Protein AF-A0AAD5SRY0-F1 (afdb_monomer_lite)

Secondary structure (DSSP, 8-state):
-----------------------TT--TT-----SPPSSHHHHHHHHHHHHHHHHHHHHHHHHHHHHHHHHHHHHHHHHHHHHHHHHHHHHHHHHHHHHHHHHHHHHHHTS-----PPPHHHHH-S---HHHHHHHHTSTTTTT-HHHHHHHHHHHHHHT---HHHHHHHHHHHHHHHHHHHHHS-HHHHHHHHHHHHHHHHHTHHHHHHHHHHHHS--TTS-TTS---------GGG--HHHHHHHHHHHH-GGGTT-HHHHHHHHHHHHHTTSSS-HHHHHHHHHHHHHHHHHH--SHHHHH-

Organism: NCBI:txid109957

InterPro domains:
  IPR046347 Basic-leucine zipper domain superfamily [SSF57959] (38-88)

Sequence (305 aa):
MASITTSESSSTLFNSNIRVVYNPHSGRGRRRTAMAPPDQRTAQLRDSQRRHRERKLNYIRDLEARAAGADAAWARVSQLEEICVDLQMRLAQHQNVDETNQTIINEKNSSTFVNMFAPSATINGPLEIEYSREQLRCISNLAESPLVDKFFNSVKAQVACTDCKLLRKHILRTVNISSAILDTCGVIDRQKVYEIMAEFQRCNKTHKIYINQMAGSRSLVCSDEDLVLDNARVDHAKLTGSELWFRKSLTAINSLKGAKKLIDDLCDTSHSISIGGCAE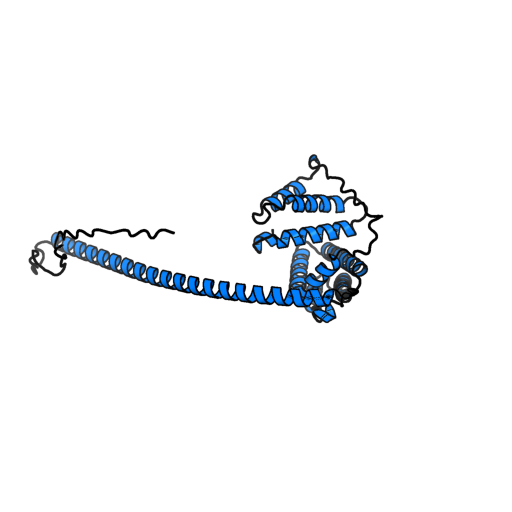ERLFKVLDLTNTLKEMCQTEEEQKQ

Structure (mmCIF, N/CA/C/O backbone):
data_AF-A0AAD5SRY0-F1
#
_entry.id   AF-A0AAD5SRY0-F1
#
loop_
_atom_site.group_PDB
_atom_site.id
_atom_site.type_symbol
_atom_site.label_atom_id
_atom_site.label_alt_id
_atom_site.label_comp_id
_atom_site.label_asym_id
_atom_site.label_entity_id
_atom_site.label_seq_id
_atom_site.pdbx_PDB_ins_code
_atom_site.Cartn_x
_atom_site.Cartn_y
_atom_site.Cartn_z
_atom_site.occupancy
_atom_site.B_iso_or_equiv
_atom_site.auth_seq_id
_atom_site.auth_comp_id
_atom_site.auth_asym_id
_atom_site.auth_atom_id
_atom_site.pdbx_PDB_model_num
ATOM 1 N N . MET A 1 1 ? -18.843 55.028 11.925 1.00 40.41 1 MET A N 1
ATOM 2 C CA . MET A 1 1 ? -20.170 54.384 12.038 1.00 40.41 1 MET A CA 1
ATOM 3 C C . MET A 1 1 ? -20.389 53.999 13.495 1.00 40.41 1 MET A C 1
ATOM 5 O O . MET A 1 1 ? -19.410 53.748 14.180 1.00 40.41 1 MET A O 1
ATOM 9 N N . ALA A 1 2 ? -21.638 54.108 13.945 1.00 42.03 2 ALA A N 1
ATOM 10 C CA . ALA A 1 2 ? -22.111 54.314 15.318 1.00 42.03 2 ALA A CA 1
ATOM 11 C C . ALA A 1 2 ? -21.531 53.412 16.430 1.00 42.03 2 ALA A C 1
ATOM 13 O O . ALA A 1 2 ? -21.533 52.190 16.315 1.00 42.03 2 ALA A O 1
ATOM 14 N N . SER A 1 3 ? -21.146 54.050 17.542 1.00 45.53 3 SER A N 1
ATOM 15 C CA . SER A 1 3 ? -20.864 53.428 18.841 1.00 45.53 3 SER A CA 1
ATOM 16 C C . SER A 1 3 ? -22.167 53.168 19.598 1.00 45.53 3 SER A C 1
ATOM 18 O O . SER A 1 3 ? -22.951 54.093 19.809 1.00 45.53 3 SER A O 1
ATOM 20 N N . ILE A 1 4 ? -22.385 51.926 20.027 1.00 56.00 4 ILE A N 1
ATOM 21 C CA . ILE A 1 4 ? -23.519 51.527 20.867 1.00 56.00 4 ILE A CA 1
ATOM 22 C C . ILE A 1 4 ? -23.021 51.435 22.311 1.00 56.00 4 ILE A C 1
ATOM 24 O O . ILE A 1 4 ? -22.260 50.542 22.668 1.00 56.00 4 ILE A O 1
ATOM 28 N N . THR A 1 5 ? -23.443 52.389 23.133 1.00 54.25 5 THR A N 1
ATOM 29 C CA . THR A 1 5 ? -23.289 52.391 24.590 1.00 54.25 5 THR A CA 1
ATOM 30 C C . THR A 1 5 ? -24.484 51.687 25.224 1.00 54.25 5 THR A C 1
ATOM 32 O O . THR A 1 5 ? -25.580 52.244 25.258 1.00 54.25 5 THR A O 1
ATOM 35 N N . THR A 1 6 ? -24.289 50.475 25.737 1.00 56.34 6 THR A N 1
ATOM 36 C CA . THR A 1 6 ? -25.265 49.781 26.586 1.00 56.34 6 THR A CA 1
ATOM 37 C C . THR A 1 6 ? -25.008 50.118 28.050 1.00 56.34 6 THR A C 1
ATOM 39 O O . THR A 1 6 ? -24.006 49.713 28.634 1.00 56.34 6 THR A O 1
ATOM 42 N N . SER A 1 7 ? -25.919 50.893 28.634 1.00 58.72 7 SER A N 1
ATOM 43 C CA . SER A 1 7 ? -25.991 51.192 30.061 1.00 58.72 7 SER A CA 1
ATOM 44 C C . SER A 1 7 ? -26.667 50.039 30.810 1.00 58.72 7 SER A C 1
ATOM 46 O O . SER A 1 7 ? -27.881 49.865 30.697 1.00 58.72 7 SER A O 1
ATOM 48 N N . GLU A 1 8 ? -25.911 49.274 31.595 1.00 56.62 8 GLU A N 1
ATOM 49 C CA . GLU A 1 8 ? -26.471 48.295 32.531 1.00 56.62 8 GLU A CA 1
ATOM 50 C C . GLU A 1 8 ? -26.658 48.926 33.915 1.00 56.62 8 GLU A C 1
ATOM 52 O O . GLU A 1 8 ? -25.720 49.172 34.674 1.00 56.62 8 GLU A O 1
ATOM 57 N N . SER A 1 9 ? -27.916 49.204 34.238 1.00 60.06 9 SER A N 1
ATOM 58 C CA . SER A 1 9 ? -28.397 49.574 35.564 1.00 60.06 9 SER A CA 1
ATOM 59 C C . SER A 1 9 ? -28.367 48.354 36.491 1.00 60.06 9 SER A C 1
ATOM 61 O O . SER A 1 9 ? -29.270 47.518 36.466 1.00 60.06 9 SER A O 1
ATOM 63 N N . SER A 1 10 ? -27.320 48.260 37.313 1.00 56.50 10 SER A N 1
ATOM 64 C CA . SER A 1 10 ? -27.140 47.201 38.310 1.00 56.50 10 SER A CA 1
ATOM 65 C C . SER A 1 10 ? -27.828 47.578 39.628 1.00 56.50 10 SER A C 1
ATOM 67 O O . SER A 1 10 ? -27.312 48.361 40.424 1.00 56.50 10 SER A O 1
ATOM 69 N N . SER A 1 11 ? -29.032 47.045 39.846 1.00 50.72 11 SER A N 1
ATOM 70 C CA . SER A 1 11 ? -29.778 47.152 41.103 1.00 50.72 11 SER A CA 1
ATOM 71 C C . SER A 1 11 ? -29.445 45.971 42.021 1.00 50.72 11 SER A C 1
ATOM 73 O O . SER A 1 11 ? -30.024 44.889 41.909 1.00 50.72 11 SER A O 1
ATOM 75 N N . THR A 1 12 ? -28.508 46.170 42.944 1.00 49.06 12 THR A N 1
ATOM 76 C CA . THR A 1 12 ? -28.109 45.195 43.968 1.00 49.06 12 THR A CA 1
ATOM 77 C C . THR A 1 12 ? -29.044 45.244 45.180 1.00 49.06 12 THR A C 1
ATOM 79 O O . THR A 1 12 ? -28.761 45.869 46.199 1.00 49.06 12 THR A O 1
ATOM 82 N N . LEU A 1 13 ? -30.172 44.533 45.106 1.00 53.81 13 LEU A N 1
ATOM 83 C CA . LEU A 1 13 ? -30.954 44.184 46.296 1.00 53.81 13 LEU A CA 1
ATOM 84 C C . LEU A 1 13 ? -30.310 42.969 46.981 1.00 53.81 13 LEU A C 1
ATOM 86 O O . LEU A 1 13 ? -30.572 41.816 46.640 1.00 53.81 13 LEU A O 1
ATOM 90 N N . PHE A 1 14 ? -29.432 43.247 47.948 1.00 47.91 14 PHE A N 1
ATOM 91 C CA . PHE A 1 14 ? -28.830 42.258 48.843 1.00 47.91 14 PHE A CA 1
ATOM 92 C C . PHE A 1 14 ? -29.898 41.626 49.744 1.00 47.91 14 PHE A C 1
ATOM 94 O O . PHE A 1 14 ? -30.198 42.111 50.831 1.00 47.91 14 PHE A O 1
ATOM 101 N N . ASN A 1 15 ? -30.459 40.505 49.296 1.00 47.81 15 ASN A N 1
ATOM 102 C CA . ASN A 1 15 ? -31.253 39.622 50.136 1.00 47.81 15 ASN A CA 1
ATOM 103 C C . ASN A 1 15 ? -30.284 38.768 50.972 1.00 47.81 15 ASN A C 1
ATOM 105 O O . ASN A 1 15 ? -29.801 37.726 50.521 1.00 47.81 15 ASN A O 1
ATOM 109 N N . SER A 1 16 ? -29.935 39.248 52.167 1.00 52.59 16 SER A N 1
ATOM 110 C CA . SER A 1 16 ? -29.056 38.583 53.135 1.00 52.59 16 SER A CA 1
ATOM 111 C C . SER A 1 16 ? -29.747 37.373 53.776 1.00 52.59 16 SER A C 1
ATOM 113 O O . SER A 1 16 ? -29.950 37.290 54.985 1.00 52.59 16 SER A O 1
ATOM 115 N N . ASN A 1 17 ? -30.064 36.373 52.953 1.00 47.72 17 ASN A N 1
ATOM 116 C CA . ASN A 1 17 ? -30.285 35.006 53.403 1.00 47.72 17 ASN A CA 1
ATOM 117 C C . ASN A 1 17 ? -28.944 34.465 53.903 1.00 47.72 17 ASN A C 1
ATOM 119 O O . ASN A 1 17 ? -28.210 33.794 53.174 1.00 47.72 17 ASN A O 1
ATOM 123 N N . ILE A 1 18 ? -28.614 34.792 55.155 1.00 56.41 18 ILE A N 1
ATOM 124 C CA . ILE A 1 18 ? -27.523 34.182 55.908 1.00 56.41 18 ILE A CA 1
ATOM 125 C C . ILE A 1 18 ? -27.871 32.696 56.012 1.00 56.41 18 ILE A C 1
ATOM 127 O O . ILE A 1 18 ? -28.558 32.248 56.929 1.00 56.41 18 ILE A O 1
ATOM 131 N N . ARG A 1 19 ? -27.434 31.921 55.014 1.00 59.81 19 ARG A N 1
ATOM 132 C CA . ARG A 1 19 ? -27.402 30.466 55.078 1.00 59.81 19 ARG A CA 1
ATOM 133 C C . ARG A 1 19 ? -26.458 30.146 56.219 1.00 59.81 19 ARG A C 1
ATOM 135 O O . ARG A 1 19 ? -25.244 30.178 56.048 1.00 59.81 19 ARG A O 1
ATOM 142 N N . VAL A 1 20 ? -27.027 29.914 57.398 1.00 66.56 20 VAL A N 1
ATOM 143 C CA . VAL A 1 20 ? -26.291 29.426 58.558 1.00 66.56 20 VAL A CA 1
ATOM 144 C C . VAL A 1 20 ? -25.599 28.150 58.099 1.00 66.56 20 VAL A C 1
ATOM 146 O O . VAL A 1 20 ? -26.249 27.129 57.874 1.00 66.56 20 VAL A O 1
ATOM 149 N N . VAL A 1 21 ? -24.291 28.253 57.862 1.00 69.38 21 VAL A N 1
ATOM 150 C CA . VAL A 1 21 ? -23.459 27.157 57.377 1.00 69.38 21 VAL A CA 1
ATOM 151 C C . VAL A 1 21 ? -23.607 26.036 58.392 1.00 69.38 21 VAL A C 1
ATOM 153 O O . VAL A 1 21 ? -23.248 26.191 59.562 1.00 69.38 21 VAL A O 1
ATOM 156 N N . TYR A 1 22 ? -24.232 24.939 57.966 1.00 67.50 22 TYR A N 1
ATOM 157 C CA . TYR A 1 22 ? -24.447 23.775 58.809 1.00 67.50 22 TYR A CA 1
ATOM 158 C C . TYR A 1 22 ? -23.088 23.324 59.339 1.00 67.50 22 TYR A C 1
ATOM 160 O O . TYR A 1 22 ? -22.244 22.863 58.576 1.00 67.50 22 TYR A O 1
ATOM 168 N N . ASN A 1 23 ? -22.865 23.504 60.642 1.00 75.50 23 ASN A N 1
ATOM 169 C CA . ASN A 1 23 ? -21.645 23.074 61.303 1.00 75.50 23 ASN A CA 1
ATOM 170 C C . ASN A 1 23 ? -21.866 21.645 61.835 1.00 75.50 23 ASN A C 1
ATOM 172 O O . ASN A 1 23 ? -22.493 21.486 62.896 1.00 75.50 23 ASN A O 1
ATOM 176 N N . PRO A 1 24 ? -21.356 20.602 61.145 1.00 64.88 24 PRO A N 1
ATOM 177 C CA . PRO A 1 24 ? -21.527 19.206 61.553 1.00 64.88 24 PRO A CA 1
ATOM 178 C C . PRO A 1 24 ? -20.860 18.888 62.901 1.00 64.88 24 PRO A C 1
ATOM 180 O O . PRO A 1 24 ? -21.132 17.840 63.490 1.00 64.88 24 PRO A O 1
ATOM 183 N N . HIS A 1 25 ? -20.024 19.792 63.418 1.00 64.62 25 HIS A N 1
ATOM 184 C CA . HIS A 1 25 ? -19.319 19.658 64.689 1.00 64.62 25 HIS A CA 1
ATOM 185 C C . HIS A 1 25 ? -19.952 20.453 65.832 1.00 64.62 25 HIS A C 1
ATOM 187 O O . HIS A 1 25 ? -19.474 20.346 66.959 1.00 64.62 25 HIS A O 1
ATOM 193 N N . SER A 1 26 ? -21.036 21.207 65.598 1.00 78.75 26 SER A N 1
ATOM 194 C CA . SER A 1 26 ? -21.596 22.096 66.630 1.00 78.75 26 SER A CA 1
ATOM 195 C C . SER A 1 26 ? -22.074 21.366 67.889 1.00 78.75 26 SER A C 1
ATOM 197 O O . SER A 1 26 ? -22.256 22.004 68.921 1.00 78.75 26 SER A O 1
ATOM 199 N N . GLY A 1 27 ? -22.321 20.050 67.825 1.00 60.34 27 GLY A N 1
ATOM 200 C CA . GLY A 1 27 ? -22.770 19.236 68.964 1.00 60.34 27 GLY A CA 1
ATOM 201 C C . GLY A 1 27 ? -24.112 19.672 69.573 1.00 60.34 27 GLY A C 1
ATOM 202 O O . GLY A 1 27 ? -24.636 18.994 70.459 1.00 60.34 27 GLY A O 1
ATOM 203 N N . ARG A 1 28 ? -24.696 20.773 69.086 1.00 60.72 28 ARG A N 1
ATOM 204 C CA . ARG A 1 28 ? -25.944 21.364 69.550 1.00 60.72 28 ARG A CA 1
ATOM 205 C C . ARG A 1 28 ? -27.078 20.404 69.205 1.00 60.72 28 ARG A C 1
ATOM 207 O O . ARG A 1 28 ? -27.408 20.205 68.043 1.00 60.72 28 ARG A O 1
ATOM 214 N N . GLY A 1 29 ? -27.638 19.771 70.236 1.00 62.81 29 GLY A N 1
ATOM 215 C CA . GLY A 1 29 ? -28.846 18.943 70.145 1.00 62.81 29 GLY A CA 1
ATOM 216 C C . GLY A 1 29 ? -28.655 17.432 70.317 1.00 62.81 29 GLY A C 1
ATOM 217 O O . GLY A 1 29 ? -29.642 16.727 70.498 1.00 62.81 29 GLY A O 1
ATOM 218 N N . ARG A 1 30 ? -27.425 16.898 70.340 1.00 59.44 30 ARG A N 1
ATOM 219 C CA . ARG A 1 30 ? -27.191 15.476 70.669 1.00 59.44 30 ARG A CA 1
ATOM 220 C C . ARG A 1 30 ? -26.411 15.352 71.971 1.00 59.44 30 ARG A C 1
ATOM 222 O O . ARG A 1 30 ? -25.186 15.443 71.970 1.00 59.44 30 ARG A O 1
ATOM 229 N N . ARG A 1 31 ? -27.112 15.072 73.080 1.00 66.12 31 ARG A N 1
ATOM 230 C CA . ARG A 1 31 ? -26.469 14.582 74.310 1.00 66.12 31 ARG A CA 1
ATOM 231 C C . ARG A 1 31 ? -25.678 13.323 73.950 1.00 66.12 31 ARG A C 1
ATOM 233 O O . ARG A 1 31 ? -26.267 12.303 73.595 1.00 66.12 31 ARG A O 1
ATOM 240 N N . ARG A 1 32 ? -24.344 13.397 73.996 1.00 59.34 32 ARG A N 1
ATOM 241 C CA . ARG A 1 32 ? -23.470 12.222 73.905 1.00 59.34 32 ARG A CA 1
ATOM 242 C C . ARG A 1 32 ? -23.685 11.407 75.174 1.00 59.34 32 ARG A C 1
ATOM 244 O O . ARG A 1 32 ? -22.993 11.591 76.165 1.00 59.34 32 ARG A O 1
ATOM 251 N N . THR A 1 33 ? -24.690 10.543 75.174 1.00 65.81 33 THR A N 1
ATOM 252 C CA . THR A 1 33 ? -24.866 9.579 76.254 1.00 65.81 33 THR A CA 1
ATOM 253 C C . THR A 1 33 ? -23.753 8.548 76.115 1.00 65.81 33 THR A C 1
ATOM 255 O O . THR A 1 33 ? -23.867 7.621 75.316 1.00 65.81 33 THR A O 1
ATOM 258 N N . ALA A 1 34 ? -22.672 8.732 76.874 1.00 69.75 34 ALA A N 1
ATOM 259 C CA . ALA A 1 34 ? -21.614 7.737 77.062 1.00 69.75 34 ALA A CA 1
ATOM 260 C C . ALA A 1 34 ? -22.110 6.489 77.822 1.00 69.75 34 ALA A C 1
ATOM 262 O O . ALA A 1 34 ? -21.357 5.545 78.024 1.00 69.75 34 ALA A O 1
ATOM 263 N N . MET A 1 35 ? -23.384 6.473 78.229 1.00 77.50 35 MET A N 1
ATOM 264 C CA . MET A 1 35 ? -24.013 5.333 78.878 1.00 77.50 35 MET A CA 1
ATOM 265 C C . MET A 1 35 ? -24.040 4.109 77.960 1.00 77.50 35 MET A C 1
ATOM 267 O O . MET A 1 35 ? -24.419 4.191 76.777 1.00 77.50 35 MET A O 1
ATOM 271 N N . ALA A 1 36 ? -23.670 2.973 78.556 1.00 76.19 36 ALA A N 1
ATOM 272 C CA . ALA A 1 36 ? -23.818 1.657 77.965 1.00 76.19 36 ALA A CA 1
ATOM 273 C C . ALA A 1 36 ? -25.269 1.470 77.479 1.00 76.19 36 ALA A C 1
ATOM 275 O O . ALA A 1 36 ? -26.206 1.933 78.137 1.00 76.19 36 ALA A O 1
ATOM 276 N N . PRO A 1 37 ? -25.474 0.885 76.287 1.00 81.38 37 PRO A N 1
ATOM 277 C CA . PRO A 1 37 ? -26.814 0.643 75.775 1.00 81.38 37 PRO A CA 1
ATOM 278 C C . PRO A 1 37 ? -27.580 -0.260 76.758 1.00 81.38 37 PRO A C 1
ATOM 280 O O . PRO A 1 37 ? -27.014 -1.245 77.223 1.00 81.38 37 PRO A O 1
ATOM 283 N N . PRO A 1 38 ? -28.849 0.053 77.065 1.00 83.12 38 PRO A N 1
ATOM 284 C CA . PRO A 1 38 ? -29.631 -0.697 78.051 1.00 83.12 38 PRO A CA 1
ATOM 285 C C . PRO A 1 38 ? -29.990 -2.120 77.591 1.00 83.12 38 PRO A C 1
ATOM 287 O O . PRO A 1 38 ? -30.399 -2.932 78.408 1.00 83.12 38 PRO A O 1
ATOM 290 N N . ASP A 1 39 ? -29.848 -2.419 76.296 1.00 93.88 39 ASP A N 1
ATOM 291 C CA . ASP A 1 39 ? -30.201 -3.702 75.687 1.00 93.88 39 ASP A CA 1
ATOM 292 C C . ASP A 1 39 ? -29.277 -4.017 74.488 1.00 93.88 39 ASP A C 1
ATOM 294 O O . ASP A 1 39 ? -28.817 -3.107 73.781 1.00 93.88 39 ASP A O 1
ATOM 298 N N . GLN A 1 40 ? -29.036 -5.306 74.225 1.00 94.00 40 GLN A N 1
ATOM 299 C CA . GLN A 1 40 ? -28.202 -5.826 73.134 1.00 94.00 40 GLN A CA 1
ATOM 300 C C . GLN A 1 40 ? -28.689 -5.336 71.764 1.00 94.00 40 GLN A C 1
ATOM 302 O O . GLN A 1 40 ? -27.883 -4.952 70.911 1.00 94.00 40 GLN A O 1
ATOM 307 N N . ARG A 1 41 ? -30.010 -5.261 71.559 1.00 93.00 41 ARG A N 1
ATOM 308 C CA . ARG A 1 41 ? -30.605 -4.743 70.317 1.00 93.00 41 ARG A CA 1
ATOM 309 C C . ARG A 1 41 ? -30.236 -3.278 70.072 1.00 93.00 41 ARG A C 1
ATOM 311 O O . ARG A 1 41 ? -29.954 -2.879 68.941 1.00 93.00 41 ARG A O 1
ATOM 318 N N . THR A 1 42 ? -30.182 -2.476 71.136 1.00 88.50 42 THR A N 1
ATOM 319 C CA . THR A 1 42 ? -29.787 -1.061 71.057 1.00 88.50 42 THR A CA 1
ATOM 320 C C . THR A 1 42 ? -28.303 -0.917 70.709 1.00 88.50 42 THR A C 1
ATOM 322 O O . THR A 1 42 ? -27.938 -0.016 69.949 1.00 88.50 42 THR A O 1
ATOM 325 N N . ALA A 1 43 ? -27.447 -1.813 71.212 1.00 87.69 43 ALA A N 1
ATOM 326 C CA . ALA A 1 43 ? -26.028 -1.859 70.853 1.00 87.69 43 ALA A CA 1
ATOM 327 C C . ALA A 1 43 ? -25.836 -2.151 69.354 1.00 87.69 43 ALA A C 1
ATOM 329 O O . ALA A 1 43 ? -25.185 -1.374 68.654 1.00 87.69 43 ALA A O 1
ATOM 330 N N . GLN A 1 44 ? -26.501 -3.191 68.839 1.00 92.75 44 GLN A N 1
ATOM 331 C CA . GLN A 1 44 ? -26.441 -3.564 67.421 1.00 92.75 44 GLN A CA 1
ATOM 332 C C . GLN A 1 44 ? -26.920 -2.436 66.495 1.00 92.75 44 GLN A C 1
ATOM 334 O O . GLN A 1 44 ? -26.323 -2.201 65.443 1.00 92.75 44 GLN A O 1
ATOM 339 N N . LEU A 1 45 ? -27.965 -1.697 66.887 1.00 92.69 45 LEU A N 1
ATOM 340 C CA . LEU A 1 45 ? -28.453 -0.547 66.121 1.00 92.69 45 LEU A CA 1
ATOM 341 C C . LEU A 1 45 ? -27.436 0.609 66.095 1.00 92.69 45 LEU A C 1
ATOM 343 O O . LEU A 1 45 ? -27.245 1.252 65.063 1.00 92.69 45 LEU A O 1
ATOM 347 N N . ARG A 1 46 ? -26.765 0.889 67.221 1.00 88.94 46 ARG A N 1
ATOM 348 C CA . ARG A 1 46 ? -25.710 1.918 67.280 1.00 88.94 46 ARG A CA 1
ATOM 349 C C . ARG A 1 46 ? -24.525 1.541 66.391 1.00 88.94 46 ARG A C 1
ATOM 351 O O . ARG A 1 46 ? -24.019 2.401 65.665 1.00 88.94 46 ARG A O 1
ATOM 358 N N . ASP A 1 47 ? -24.124 0.275 66.405 1.00 89.88 47 ASP A N 1
ATOM 359 C CA . ASP A 1 47 ? -23.023 -0.225 65.580 1.00 89.88 47 ASP A CA 1
ATOM 360 C C . ASP A 1 47 ? -23.377 -0.242 64.093 1.00 89.88 47 ASP A C 1
ATOM 362 O O . ASP A 1 47 ? -22.572 0.186 63.264 1.00 89.88 47 ASP A O 1
ATOM 366 N N . SER A 1 48 ? -24.597 -0.650 63.732 1.00 91.88 48 SER A N 1
ATOM 367 C CA . SER A 1 48 ? -25.051 -0.618 62.339 1.00 91.88 48 SER A CA 1
ATOM 368 C C . SER A 1 48 ? -25.106 0.812 61.792 1.00 91.88 48 SER A C 1
ATOM 370 O O . SER A 1 48 ? -24.635 1.061 60.680 1.00 91.88 48 SER A O 1
ATOM 372 N N . GLN A 1 49 ? -25.572 1.780 62.592 1.00 94.12 49 GLN A N 1
ATOM 373 C CA . GLN A 1 49 ? -25.542 3.199 62.233 1.00 94.12 49 GLN A CA 1
ATOM 374 C C . GLN A 1 49 ? -24.115 3.735 62.096 1.00 94.12 49 GLN A C 1
ATOM 376 O O . GLN A 1 49 ? -23.851 4.516 61.179 1.00 94.12 49 GLN A O 1
ATOM 381 N N . ARG A 1 50 ? -23.190 3.331 62.977 1.00 91.38 50 ARG A N 1
ATOM 382 C CA . ARG A 1 50 ? -21.774 3.714 62.882 1.00 91.38 50 ARG A CA 1
ATOM 383 C C . ARG A 1 50 ? -21.164 3.198 61.580 1.00 91.38 50 ARG A C 1
ATOM 385 O O . ARG A 1 50 ? -20.662 4.007 60.806 1.00 91.38 50 ARG A O 1
ATOM 392 N N . ARG A 1 51 ? -21.316 1.900 61.293 1.00 93.19 51 ARG A N 1
ATOM 393 C CA . ARG A 1 51 ? -20.844 1.272 60.046 1.00 93.19 51 ARG A CA 1
ATOM 394 C C . ARG A 1 51 ? -21.462 1.920 58.809 1.00 93.19 51 ARG A C 1
ATOM 396 O O . ARG A 1 51 ? -20.780 2.118 57.812 1.00 93.19 51 ARG A O 1
ATOM 403 N N . HIS A 1 52 ? -22.746 2.278 58.851 1.00 93.69 52 HIS A N 1
ATOM 404 C CA . HIS A 1 52 ? -23.394 2.974 57.737 1.00 93.69 52 HIS A CA 1
ATOM 405 C C . HIS A 1 52 ? -22.792 4.368 57.496 1.00 93.69 52 HIS A C 1
ATOM 407 O O . HIS A 1 52 ? -22.508 4.716 56.352 1.00 93.69 52 HIS A O 1
ATOM 413 N N . ARG A 1 53 ? -22.552 5.155 58.556 1.00 93.38 53 ARG A N 1
ATOM 414 C CA . ARG A 1 53 ? -21.900 6.473 58.439 1.00 93.38 53 ARG A CA 1
ATOM 415 C C . ARG A 1 53 ? -20.470 6.358 57.930 1.00 93.38 53 ARG A C 1
ATOM 417 O O . ARG A 1 53 ? -20.076 7.153 57.091 1.00 93.38 53 ARG A O 1
ATOM 424 N N . GLU A 1 54 ? -19.730 5.370 58.414 1.00 95.56 54 GLU A N 1
ATOM 425 C CA . GLU A 1 54 ? -18.366 5.084 57.973 1.00 95.56 54 GLU A CA 1
ATOM 426 C C . GLU A 1 54 ? -18.322 4.723 56.483 1.00 95.56 54 GLU A C 1
ATOM 428 O O . GLU A 1 54 ? -17.578 5.343 55.730 1.00 95.56 54 GLU A O 1
ATOM 433 N N . ARG A 1 55 ? -19.208 3.829 56.017 1.00 96.69 55 ARG A N 1
ATOM 434 C CA . ARG A 1 55 ? -19.355 3.531 54.581 1.00 96.69 55 ARG A CA 1
ATOM 435 C C . ARG A 1 55 ? -19.703 4.772 53.762 1.00 96.69 55 ARG A C 1
ATOM 437 O O . ARG A 1 55 ? -19.134 4.969 52.695 1.00 96.69 55 ARG A O 1
ATOM 444 N N . LYS A 1 56 ? -20.612 5.620 54.257 1.00 97.12 56 LYS A N 1
ATOM 445 C CA . LYS A 1 56 ? -20.992 6.863 53.572 1.00 97.12 56 LYS A CA 1
ATOM 446 C C . LYS A 1 56 ? -19.824 7.853 53.491 1.00 97.12 56 LYS A C 1
ATOM 448 O O . LYS A 1 56 ? -19.647 8.474 52.452 1.00 97.12 56 LYS A O 1
ATOM 453 N N . LEU A 1 57 ? -19.031 7.985 54.555 1.00 94.31 57 LEU A N 1
ATOM 454 C CA . LEU A 1 57 ? -17.831 8.827 54.565 1.00 94.31 57 LEU A CA 1
ATOM 455 C C . LEU A 1 57 ? -16.770 8.313 53.588 1.00 94.31 57 LEU A C 1
ATOM 457 O O . LEU A 1 57 ? -16.216 9.111 52.841 1.00 94.31 57 LEU A O 1
ATOM 461 N N . ASN A 1 58 ? -16.528 7.000 53.547 1.00 94.56 58 ASN A N 1
ATOM 462 C CA . ASN A 1 58 ? -15.600 6.408 52.580 1.00 94.56 58 ASN A CA 1
ATOM 463 C C . ASN A 1 58 ? -16.076 6.622 51.138 1.00 94.56 58 ASN A C 1
ATOM 465 O O . ASN A 1 58 ? -15.280 7.001 50.292 1.00 94.56 58 ASN A O 1
ATOM 469 N N . TYR A 1 59 ? -17.377 6.473 50.874 1.00 95.69 59 TYR A N 1
ATOM 470 C CA . TYR A 1 59 ? -17.945 6.749 49.554 1.00 95.69 59 TYR A CA 1
ATOM 471 C C . TYR A 1 59 ? -17.771 8.215 49.125 1.00 95.69 59 TYR A C 1
ATOM 473 O O . TYR A 1 59 ? -17.411 8.479 47.984 1.00 95.69 59 TYR A O 1
ATOM 481 N N . ILE A 1 60 ? -17.990 9.171 50.037 1.00 95.69 60 ILE A N 1
ATOM 482 C CA . ILE A 1 60 ? -17.751 10.597 49.757 1.00 95.69 60 ILE A CA 1
ATOM 483 C C . ILE A 1 60 ? -16.270 10.838 49.449 1.00 95.69 60 ILE A C 1
ATOM 485 O O . ILE A 1 60 ? -15.968 11.486 48.454 1.00 95.69 60 ILE A O 1
ATOM 489 N N . ARG A 1 61 ? -15.358 10.260 50.239 1.00 95.88 61 ARG A N 1
ATOM 490 C CA . ARG A 1 61 ? -13.911 10.377 50.009 1.00 95.88 61 ARG A CA 1
ATOM 491 C C . ARG A 1 61 ? -13.497 9.816 48.644 1.00 95.88 61 ARG A C 1
ATOM 493 O O . ARG A 1 61 ? -12.706 10.443 47.948 1.00 95.88 61 ARG A O 1
ATOM 500 N N . ASP A 1 62 ? -14.044 8.670 48.247 1.00 96.50 62 ASP A N 1
ATOM 501 C CA . ASP A 1 62 ? -13.787 8.085 46.926 1.00 96.50 62 ASP A CA 1
ATOM 502 C C . ASP A 1 62 ? -14.308 8.983 45.796 1.00 96.50 62 ASP A C 1
ATOM 504 O O . ASP A 1 62 ? -13.636 9.151 44.778 1.00 96.50 62 ASP A O 1
ATOM 508 N N . LEU A 1 63 ? -15.488 9.590 45.963 1.00 96.44 63 LEU A N 1
ATOM 509 C CA . LEU A 1 63 ? -16.021 10.546 44.992 1.00 96.44 63 LEU A CA 1
ATOM 510 C C . LEU A 1 63 ? -15.152 11.805 44.887 1.00 96.44 63 LEU A C 1
ATOM 512 O O . LEU A 1 63 ? -14.876 12.245 43.774 1.00 96.44 63 LEU A O 1
ATOM 516 N N . GLU A 1 64 ? -14.693 12.353 46.011 1.00 96.69 64 GLU A N 1
ATOM 517 C CA . GLU A 1 64 ? -13.780 13.502 46.044 1.00 96.69 64 GLU A CA 1
ATOM 518 C C . GLU A 1 64 ? -12.445 13.173 45.359 1.00 96.69 64 GLU A C 1
ATOM 520 O O . GLU A 1 64 ? -11.960 13.956 44.543 1.00 96.69 64 GLU A O 1
ATOM 525 N N . ALA A 1 65 ? -11.886 11.983 45.605 1.00 96.44 65 ALA A N 1
ATOM 526 C CA . ALA A 1 65 ? -10.670 11.523 44.937 1.00 96.44 65 ALA A CA 1
ATOM 527 C C . ALA A 1 65 ? -10.864 11.360 43.419 1.00 96.44 65 ALA A C 1
ATOM 529 O O . ALA A 1 65 ? -9.994 11.739 42.633 1.00 96.44 65 ALA A O 1
ATOM 530 N N . ARG A 1 66 ? -12.018 10.834 42.985 1.00 96.62 66 ARG A N 1
ATOM 531 C CA . ARG A 1 66 ? -12.360 10.723 41.558 1.00 96.62 66 ARG A CA 1
ATOM 532 C C . ARG A 1 66 ? -12.550 12.083 40.894 1.00 96.62 66 ARG A C 1
ATOM 534 O O . ARG A 1 66 ? -12.116 12.239 39.757 1.00 96.62 66 ARG A O 1
ATOM 541 N N . ALA A 1 67 ? -13.173 13.039 41.581 1.00 96.44 67 ALA A N 1
ATOM 542 C CA . ALA A 1 67 ? -13.332 14.402 41.083 1.00 96.44 67 ALA A CA 1
ATOM 543 C C . ALA A 1 67 ? -11.963 15.073 40.887 1.00 96.44 67 ALA A C 1
ATOM 545 O O . ALA A 1 67 ? -11.665 15.523 39.786 1.00 96.44 67 ALA A O 1
ATOM 546 N N . ALA A 1 68 ? -11.077 14.995 41.886 1.00 94.38 68 ALA A N 1
ATOM 547 C CA . ALA A 1 68 ? -9.713 15.514 41.771 1.00 94.38 68 ALA A CA 1
ATOM 548 C C . ALA A 1 68 ? -8.916 14.850 40.628 1.00 94.38 68 ALA A C 1
ATOM 550 O O . ALA A 1 68 ? -8.167 15.512 39.909 1.00 94.38 68 ALA A O 1
ATOM 551 N N . GLY A 1 69 ? -9.095 13.539 40.423 1.00 95.38 69 GLY A N 1
ATOM 552 C CA . GLY A 1 69 ? -8.494 12.822 39.295 1.00 95.38 69 GLY A CA 1
ATOM 553 C C . GLY A 1 69 ? -9.028 13.272 37.930 1.00 95.38 69 GLY A C 1
ATOM 554 O O . GLY A 1 69 ? -8.260 13.350 36.969 1.00 95.38 69 GLY A O 1
ATOM 555 N N . ALA A 1 70 ? -10.322 13.592 37.839 1.00 95.50 70 ALA A N 1
ATOM 556 C CA . ALA A 1 70 ? -10.938 14.124 36.627 1.00 95.50 70 ALA A CA 1
ATOM 557 C C . ALA A 1 70 ? -10.435 15.541 36.310 1.00 95.50 70 ALA A C 1
ATOM 559 O O . ALA A 1 70 ? -1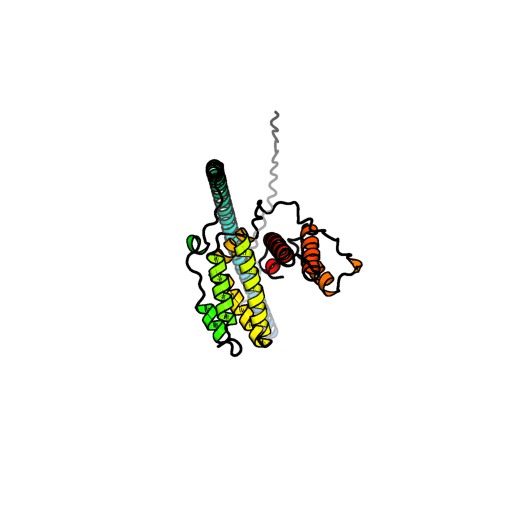0.067 15.797 35.166 1.00 95.50 70 ALA A O 1
ATOM 560 N N . ASP A 1 71 ? -10.318 16.412 37.315 1.00 94.69 71 ASP A N 1
ATOM 561 C CA . ASP A 1 71 ? -9.777 17.768 37.151 1.00 94.69 71 ASP A CA 1
ATOM 562 C C . ASP A 1 71 ? -8.327 17.734 36.639 1.00 94.69 71 ASP A C 1
ATOM 564 O O . ASP A 1 71 ? -7.965 18.442 35.698 1.00 94.69 71 ASP A O 1
ATOM 568 N N . ALA A 1 72 ? -7.501 16.832 37.182 1.00 95.62 72 ALA A N 1
ATOM 569 C CA . ALA A 1 72 ? -6.132 16.626 36.707 1.00 95.62 72 ALA A CA 1
ATOM 570 C C . ALA A 1 72 ? -6.069 16.054 35.276 1.00 95.62 72 ALA A C 1
ATOM 572 O O . ALA A 1 72 ? -5.154 16.365 34.511 1.00 95.62 72 ALA A O 1
ATOM 573 N N . ALA A 1 73 ? -7.019 15.197 34.887 1.00 94.56 73 ALA A N 1
ATOM 574 C CA . ALA A 1 73 ? -7.117 14.712 33.512 1.00 94.56 73 ALA A CA 1
ATOM 575 C C . ALA A 1 73 ? -7.520 15.834 32.546 1.00 94.56 73 ALA A C 1
ATOM 577 O O . ALA A 1 73 ? -6.918 15.954 31.482 1.00 94.56 73 ALA A O 1
ATOM 578 N N . TRP A 1 74 ? -8.470 16.681 32.942 1.00 95.00 74 TRP A N 1
ATOM 579 C CA . TRP A 1 74 ? -8.920 17.814 32.139 1.00 95.00 74 TRP A CA 1
ATOM 580 C C . TRP A 1 74 ? -7.807 18.850 31.932 1.00 95.00 74 TRP A C 1
ATOM 582 O O . TRP A 1 74 ? -7.577 19.284 30.806 1.00 95.00 74 TRP A O 1
ATOM 592 N N . ALA A 1 75 ? -7.016 19.139 32.971 1.00 95.69 75 ALA A N 1
ATOM 593 C CA . ALA A 1 75 ? -5.835 19.997 32.855 1.00 95.69 75 ALA A CA 1
ATOM 594 C C . ALA A 1 75 ? -4.805 19.468 31.835 1.00 95.69 75 ALA A C 1
ATOM 596 O O . ALA A 1 75 ? -4.226 20.247 31.081 1.00 95.69 75 ALA A O 1
ATOM 597 N N . ARG A 1 76 ? -4.600 18.143 31.759 1.00 96.19 76 ARG A N 1
ATOM 598 C CA . ARG A 1 76 ? -3.713 17.532 30.748 1.00 96.19 76 ARG A CA 1
ATOM 599 C C . ARG A 1 76 ? -4.265 17.654 29.331 1.00 96.19 76 ARG A C 1
ATOM 601 O O . ARG A 1 76 ? -3.490 17.888 28.412 1.00 96.19 76 ARG A O 1
ATOM 608 N N . VAL A 1 77 ? -5.577 17.498 29.151 1.00 95.38 77 VAL A N 1
ATOM 609 C CA . VAL A 1 77 ? -6.218 17.689 27.840 1.00 95.38 77 VAL A CA 1
ATOM 610 C C . VAL A 1 77 ? -6.051 19.136 27.377 1.00 95.38 77 VAL A C 1
ATOM 612 O O . VAL A 1 77 ? -5.598 19.348 26.259 1.00 95.38 77 VAL A O 1
ATOM 615 N N . SER A 1 78 ? -6.287 20.111 28.258 1.00 97.12 78 SER A N 1
ATOM 616 C CA . SER A 1 78 ? -6.080 21.533 27.949 1.00 97.12 78 SER A CA 1
ATOM 617 C C . SER A 1 78 ? -4.636 21.839 27.525 1.00 97.12 78 SER A C 1
ATOM 619 O O . SER A 1 78 ? -4.423 22.568 26.563 1.00 97.12 78 SER A O 1
ATOM 621 N N . GLN A 1 79 ? -3.633 21.251 28.189 1.00 96.69 79 GLN A N 1
ATOM 622 C CA . GLN A 1 79 ? -2.225 21.406 27.790 1.00 96.69 79 GLN A CA 1
ATOM 623 C C . GLN A 1 79 ? -1.930 20.783 26.417 1.00 96.69 79 GLN A C 1
ATOM 625 O O . GLN A 1 79 ? -1.161 21.339 25.636 1.00 96.69 79 GLN A O 1
ATOM 630 N N . LEU A 1 80 ? -2.526 19.627 26.106 1.00 94.62 80 LEU A N 1
ATOM 631 C CA . LEU A 1 80 ? -2.365 18.994 24.795 1.00 94.62 80 LEU A CA 1
ATOM 632 C C . LEU A 1 80 ? -3.003 19.826 23.678 1.00 94.62 80 LEU A C 1
ATOM 634 O O . LEU A 1 80 ? -2.424 19.913 22.599 1.00 94.62 80 LEU A O 1
ATOM 638 N N . GLU A 1 81 ? -4.146 20.462 23.934 1.00 95.81 81 GLU A N 1
ATOM 639 C CA . GLU A 1 81 ? -4.783 21.373 22.977 1.00 95.81 81 GLU A CA 1
ATOM 640 C C . GLU A 1 81 ? -3.875 22.566 22.644 1.00 95.81 81 GLU A C 1
ATOM 642 O O . GLU A 1 81 ? -3.684 22.870 21.467 1.00 95.81 81 GLU A O 1
ATOM 647 N N . GLU A 1 82 ? -3.232 23.179 23.645 1.00 96.81 82 GLU A N 1
ATOM 648 C CA . GLU A 1 82 ? -2.255 24.257 23.425 1.00 96.81 82 GLU A CA 1
ATOM 649 C C . GLU A 1 82 ? -1.065 23.797 22.567 1.00 96.81 82 GLU A C 1
ATOM 651 O O . GLU A 1 82 ? -0.671 24.487 21.623 1.00 96.81 82 GLU A O 1
ATOM 656 N N . ILE A 1 83 ? -0.526 22.602 22.836 1.00 96.62 83 ILE A N 1
ATOM 657 C CA . ILE A 1 83 ? 0.569 22.021 22.042 1.00 96.62 83 ILE A CA 1
ATOM 658 C C . ILE A 1 83 ? 0.120 21.762 20.598 1.00 96.62 83 ILE A C 1
ATOM 660 O O . ILE A 1 83 ? 0.865 22.045 19.659 1.00 96.62 83 ILE A O 1
ATOM 664 N N . CYS A 1 84 ? -1.087 21.231 20.395 1.00 93.44 84 CYS A N 1
ATOM 665 C CA . CYS A 1 84 ? -1.625 20.990 19.058 1.00 93.44 84 CYS A CA 1
ATOM 666 C C . CYS A 1 84 ? -1.770 22.289 18.255 1.00 93.44 84 CYS A C 1
ATOM 668 O O . CYS A 1 84 ? -1.422 22.300 17.073 1.00 93.44 84 CYS A O 1
ATOM 670 N N . VAL A 1 85 ? -2.226 23.376 18.883 1.00 96.88 85 VAL A N 1
ATOM 671 C CA . VAL A 1 85 ? -2.329 24.694 18.236 1.00 96.88 85 VAL A CA 1
ATOM 672 C C . VAL A 1 85 ? -0.946 25.235 17.851 1.00 96.88 85 VAL A C 1
ATOM 674 O O . VAL A 1 85 ? -0.768 25.681 16.717 1.00 96.88 85 VAL A O 1
ATOM 677 N N . ASP A 1 86 ? 0.056 25.136 18.733 1.00 96.56 86 ASP A N 1
ATOM 678 C CA . ASP A 1 86 ? 1.434 25.554 18.419 1.00 96.56 86 ASP A CA 1
ATOM 679 C C . ASP A 1 86 ? 2.022 24.752 17.243 1.00 96.56 86 ASP A C 1
ATOM 681 O O . ASP A 1 86 ? 2.591 25.317 16.306 1.00 96.56 86 ASP A O 1
ATOM 685 N N . LEU A 1 87 ? 1.828 23.430 17.231 1.00 95.00 87 LEU A N 1
ATOM 686 C CA . LEU A 1 87 ? 2.285 22.572 16.134 1.00 95.00 87 LEU A CA 1
ATOM 687 C C . LEU A 1 87 ? 1.590 22.899 14.807 1.00 95.00 87 LEU A C 1
ATOM 689 O O . LEU A 1 87 ? 2.252 22.929 13.767 1.00 95.00 87 LEU A O 1
ATOM 693 N N . GLN A 1 88 ? 0.285 23.179 14.826 1.00 94.19 88 GLN A N 1
ATOM 694 C CA . GLN A 1 88 ? -0.448 23.614 13.634 1.00 94.19 88 GLN A CA 1
ATOM 695 C C . GLN A 1 88 ? 0.091 24.942 13.091 1.00 94.19 88 GLN A C 1
ATOM 697 O O . GLN A 1 88 ? 0.291 25.070 11.882 1.00 94.19 88 GLN A O 1
ATOM 702 N N . MET A 1 89 ? 0.398 25.903 13.968 1.00 94.00 89 MET A N 1
ATOM 703 C CA . MET A 1 89 ? 1.022 27.163 13.561 1.00 94.00 89 MET A CA 1
ATOM 704 C C . MET A 1 89 ? 2.400 26.952 12.922 1.00 94.00 89 MET A C 1
ATOM 706 O O . MET A 1 89 ? 2.690 27.561 11.892 1.00 94.00 89 MET A O 1
ATOM 710 N N . ARG A 1 90 ? 3.241 26.071 13.480 1.00 94.44 90 ARG A N 1
ATOM 711 C CA . ARG A 1 90 ? 4.553 25.748 12.889 1.00 94.44 90 ARG A CA 1
ATOM 712 C C . ARG A 1 90 ? 4.421 25.076 11.524 1.00 94.44 90 ARG A C 1
ATOM 714 O O . ARG A 1 90 ? 5.154 25.431 10.605 1.00 94.44 90 ARG A O 1
ATOM 721 N N . LEU A 1 91 ? 3.479 24.146 11.357 1.00 90.31 91 LEU A N 1
ATOM 722 C CA . LEU A 1 91 ? 3.220 23.511 10.059 1.00 90.31 91 LEU A CA 1
ATOM 723 C C . LEU A 1 91 ? 2.793 24.532 8.998 1.00 90.31 91 LEU A C 1
ATOM 725 O O . LEU A 1 91 ? 3.327 24.506 7.892 1.00 90.31 91 LEU A O 1
ATOM 729 N N . ALA A 1 92 ? 1.906 25.468 9.347 1.00 89.81 92 ALA A N 1
ATOM 730 C CA . ALA A 1 92 ? 1.499 26.541 8.440 1.00 89.81 92 ALA A CA 1
ATOM 731 C C . ALA A 1 92 ? 2.681 27.449 8.044 1.00 89.81 92 ALA A C 1
ATOM 733 O O . ALA A 1 92 ? 2.791 27.867 6.893 1.00 89.81 92 ALA A O 1
ATOM 734 N N . GLN A 1 93 ? 3.605 27.725 8.971 1.00 89.69 93 GLN A N 1
ATOM 735 C CA . GLN A 1 93 ? 4.830 28.471 8.661 1.00 89.69 93 GLN A CA 1
ATOM 736 C C . GLN A 1 93 ? 5.734 27.717 7.679 1.00 89.69 93 GLN A C 1
ATOM 738 O O . GLN A 1 93 ? 6.266 28.335 6.759 1.00 89.69 93 GLN A O 1
ATOM 743 N N . HIS A 1 94 ? 5.882 26.399 7.835 1.00 84.88 94 HIS A N 1
ATOM 744 C CA . HIS A 1 94 ? 6.676 25.579 6.917 1.00 84.88 94 HIS A CA 1
ATOM 745 C C . HIS A 1 94 ? 6.055 25.476 5.517 1.00 84.88 94 HIS A C 1
ATOM 747 O O . HIS A 1 94 ? 6.784 25.574 4.534 1.00 84.88 94 HIS A O 1
ATOM 753 N N . GLN A 1 95 ? 4.727 25.380 5.403 1.00 83.69 95 GLN A N 1
ATOM 754 C CA . GLN A 1 95 ? 4.044 25.343 4.101 1.00 83.69 95 GLN A CA 1
ATOM 755 C C . GLN A 1 95 ? 4.320 26.597 3.254 1.00 83.69 95 GLN A C 1
ATOM 757 O O . GLN A 1 95 ? 4.608 26.482 2.065 1.00 83.69 95 GLN A O 1
ATOM 762 N N . ASN A 1 96 ? 4.358 27.784 3.870 1.00 80.38 96 ASN A N 1
ATOM 763 C CA . ASN A 1 96 ? 4.707 29.026 3.164 1.00 80.38 96 ASN A CA 1
ATOM 764 C C . ASN A 1 96 ? 6.161 29.031 2.635 1.00 80.38 96 ASN A C 1
ATOM 766 O O . ASN A 1 96 ? 6.464 29.669 1.621 1.00 80.38 96 ASN A O 1
ATOM 770 N N . VAL A 1 97 ? 7.077 28.330 3.315 1.00 77.31 97 VAL A N 1
ATOM 771 C CA . VAL A 1 97 ? 8.481 28.191 2.884 1.00 77.31 97 VAL A CA 1
ATOM 772 C C . VAL A 1 97 ? 8.594 27.228 1.697 1.00 77.31 97 VAL A C 1
ATOM 774 O O . VAL A 1 97 ? 9.385 27.452 0.782 1.00 77.31 97 VAL A O 1
ATOM 777 N N . ASP A 1 98 ? 7.774 26.181 1.662 1.00 71.19 98 ASP A N 1
ATOM 778 C CA . ASP A 1 98 ? 7.775 25.217 0.560 1.00 71.19 98 ASP A CA 1
ATOM 779 C C . ASP A 1 98 ? 7.185 25.804 -0.733 1.00 71.19 98 ASP A C 1
ATOM 781 O O . ASP A 1 98 ? 7.735 25.575 -1.812 1.00 71.19 98 ASP A O 1
ATOM 785 N N . GLU A 1 99 ? 6.140 26.633 -0.647 1.00 71.44 99 GLU A N 1
ATOM 786 C CA . GLU A 1 99 ? 5.569 27.341 -1.808 1.00 71.44 99 GLU A CA 1
ATOM 787 C C . GLU A 1 99 ? 6.561 28.342 -2.431 1.00 71.44 99 GLU A C 1
ATOM 789 O O . GLU A 1 99 ? 6.700 28.440 -3.659 1.00 71.44 99 GLU A O 1
ATOM 794 N N . THR A 1 100 ? 7.321 29.051 -1.592 1.00 70.06 100 THR A N 1
ATOM 795 C CA . THR A 1 100 ? 8.379 29.966 -2.053 1.00 70.06 100 THR A CA 1
ATOM 796 C C . THR A 1 100 ? 9.566 29.217 -2.664 1.00 70.06 100 THR A C 1
ATOM 798 O O . THR A 1 100 ? 10.132 29.661 -3.662 1.00 70.06 100 THR A O 1
ATOM 801 N N . ASN A 1 101 ? 9.906 28.030 -2.161 1.00 66.94 101 ASN A N 1
ATOM 802 C CA . ASN A 1 101 ? 10.924 27.187 -2.790 1.00 66.94 101 ASN A CA 1
ATOM 803 C C . ASN A 1 101 ? 10.448 26.561 -4.115 1.00 66.94 101 ASN A C 1
ATOM 805 O O . ASN A 1 101 ? 11.227 26.478 -5.067 1.00 66.94 101 ASN A O 1
ATOM 809 N N . GLN A 1 102 ? 9.177 26.157 -4.224 1.00 64.25 102 GLN A N 1
ATOM 810 C CA . GLN A 1 102 ? 8.619 25.590 -5.461 1.00 64.25 102 GLN A CA 1
ATOM 811 C C . GLN A 1 102 ? 8.563 26.604 -6.606 1.00 64.25 102 GLN A C 1
ATOM 813 O O . GLN A 1 102 ? 8.856 26.254 -7.750 1.00 64.25 102 GLN A O 1
ATOM 818 N N . THR A 1 103 ? 8.251 27.866 -6.315 1.00 68.81 103 THR A N 1
ATOM 819 C CA . THR A 1 103 ? 8.275 28.946 -7.318 1.00 68.81 103 THR A CA 1
ATOM 820 C C . THR A 1 103 ? 9.688 29.190 -7.863 1.00 68.81 103 THR A C 1
ATOM 822 O O . THR A 1 103 ? 9.864 29.254 -9.079 1.00 68.81 103 THR A O 1
ATOM 825 N N . ILE A 1 104 ? 10.714 29.172 -7.004 1.00 65.94 104 ILE A N 1
ATOM 826 C CA . ILE A 1 104 ? 12.130 29.282 -7.412 1.00 65.94 104 ILE A CA 1
ATOM 827 C C . ILE A 1 104 ? 12.584 28.080 -8.266 1.00 65.94 104 ILE A C 1
ATOM 829 O O . ILE A 1 104 ? 13.401 28.227 -9.179 1.00 65.94 104 ILE A O 1
ATOM 833 N N . ILE A 1 105 ? 12.075 26.877 -7.985 1.00 60.25 105 ILE A N 1
ATOM 834 C CA . ILE A 1 105 ? 12.406 25.659 -8.743 1.00 60.25 105 ILE A CA 1
ATOM 835 C C . ILE A 1 105 ? 11.712 25.653 -10.116 1.00 60.25 105 ILE A C 1
ATOM 837 O O . ILE A 1 105 ? 12.332 25.294 -11.117 1.00 60.25 105 ILE A O 1
ATOM 841 N N . ASN A 1 106 ? 10.460 26.107 -10.195 1.00 54.09 106 ASN A N 1
ATOM 842 C CA . ASN A 1 106 ? 9.703 26.148 -11.449 1.00 54.09 106 ASN A CA 1
ATOM 843 C C . ASN A 1 106 ? 10.257 27.174 -12.453 1.00 54.09 106 ASN A C 1
ATOM 845 O O . ASN A 1 106 ? 10.260 26.908 -13.657 1.00 54.09 106 ASN A O 1
ATOM 849 N N . GLU A 1 107 ? 10.811 28.295 -11.983 1.00 57.34 107 GLU A N 1
ATOM 850 C CA . GLU A 1 107 ? 11.514 29.247 -12.856 1.00 57.34 107 GLU A CA 1
ATOM 851 C C . GLU A 1 107 ? 12.819 28.668 -13.424 1.00 57.34 107 GLU A C 1
ATOM 853 O O . GLU A 1 107 ? 13.151 28.905 -14.586 1.00 57.34 107 GLU A O 1
ATOM 858 N N . LYS A 1 108 ? 13.534 27.835 -12.656 1.00 56.16 108 LYS A N 1
ATOM 859 C CA . LYS A 1 108 ? 14.765 27.173 -13.126 1.00 56.16 108 LYS A CA 1
ATOM 860 C C . LYS A 1 108 ? 14.503 26.015 -14.091 1.00 56.16 108 LYS A C 1
ATOM 862 O O . LYS A 1 108 ? 15.344 25.735 -14.943 1.00 56.16 108 LYS A O 1
ATOM 867 N N . ASN A 1 109 ? 13.335 25.382 -14.009 1.00 48.31 109 ASN A N 1
ATOM 868 C CA . ASN A 1 109 ? 12.991 24.209 -14.816 1.00 48.31 109 ASN A CA 1
ATOM 869 C C . ASN A 1 109 ? 12.339 24.538 -16.175 1.00 48.31 109 ASN A C 1
ATOM 871 O O . ASN A 1 109 ? 12.136 23.631 -16.978 1.00 48.31 109 ASN A O 1
ATOM 875 N N . SER A 1 110 ? 12.068 25.815 -16.485 1.00 49.44 110 SER A N 1
ATOM 876 C CA . SER A 1 110 ? 11.550 26.231 -17.807 1.00 49.44 110 SER A CA 1
ATOM 877 C C . SER A 1 110 ? 12.605 26.235 -18.927 1.00 49.44 110 SER A C 1
ATOM 879 O O . SER A 1 110 ? 12.274 26.446 -20.092 1.00 49.44 110 SER A O 1
ATOM 881 N N . SER A 1 111 ? 13.876 25.962 -18.616 1.00 45.69 111 SER A N 1
ATOM 882 C CA . SER A 1 111 ? 14.939 25.822 -19.615 1.00 45.69 111 SER A CA 1
ATOM 883 C C . SER A 1 111 ? 15.120 24.357 -20.023 1.00 45.69 111 SER A C 1
ATOM 885 O O . SER A 1 111 ? 16.016 23.677 -19.534 1.00 45.69 111 SER A O 1
ATOM 887 N N . THR A 1 112 ? 14.289 23.898 -20.962 1.00 47.88 112 THR A N 1
ATOM 888 C CA . THR A 1 112 ? 14.605 22.827 -21.934 1.00 47.88 112 THR A CA 1
ATOM 889 C C . THR A 1 112 ? 15.310 21.585 -21.362 1.00 47.88 112 THR A C 1
ATOM 891 O O . THR A 1 112 ? 16.300 21.112 -21.921 1.00 47.88 112 THR A O 1
ATOM 894 N N . PHE A 1 113 ? 14.835 21.040 -20.239 1.00 48.41 113 PHE A N 1
ATOM 895 C CA . PHE A 1 113 ? 15.396 19.801 -19.708 1.00 48.41 113 PHE A CA 1
ATOM 896 C C . PHE A 1 113 ? 14.727 18.617 -20.405 1.00 48.41 113 PHE A C 1
ATOM 898 O O . PHE A 1 113 ? 13.563 18.292 -20.170 1.00 48.41 113 PHE A O 1
ATOM 905 N N . VAL A 1 114 ? 15.477 17.964 -21.290 1.00 53.22 114 VAL A N 1
ATOM 906 C CA . VAL A 1 114 ? 15.202 16.581 -21.675 1.00 53.22 114 VAL A CA 1
ATOM 907 C C . VAL A 1 114 ? 15.232 15.789 -20.367 1.00 53.22 114 VAL A C 1
ATOM 909 O O . VAL A 1 114 ? 16.311 15.555 -19.828 1.00 53.22 114 VAL A O 1
ATOM 912 N N . ASN A 1 115 ? 14.063 15.464 -19.801 1.00 59.53 115 ASN A N 1
ATOM 913 C CA . ASN A 1 115 ? 13.937 14.692 -18.561 1.00 59.53 115 ASN A CA 1
ATOM 914 C C . ASN A 1 115 ? 14.401 13.253 -18.810 1.00 59.53 115 ASN A C 1
ATOM 916 O O . ASN A 1 115 ? 13.613 12.318 -18.937 1.00 59.53 115 ASN A O 1
ATOM 920 N N . MET A 1 116 ? 15.713 13.087 -18.921 1.00 77.88 116 MET A N 1
ATOM 921 C CA . MET A 1 116 ? 16.371 11.804 -18.845 1.00 77.88 116 MET A CA 1
ATOM 922 C C . MET A 1 116 ? 16.290 11.379 -17.381 1.00 77.88 116 MET A C 1
ATOM 924 O O . MET A 1 116 ? 16.999 11.913 -16.527 1.00 77.88 116 MET A O 1
ATOM 928 N N . PHE A 1 117 ? 15.368 10.467 -17.081 1.00 87.75 117 PHE A N 1
ATOM 929 C CA . PHE A 1 117 ? 15.255 9.882 -15.751 1.00 87.75 117 PHE A CA 1
ATOM 930 C C . PHE A 1 117 ? 16.594 9.237 -15.380 1.00 87.75 117 PHE A C 1
ATOM 932 O O . PHE A 1 117 ? 17.118 8.401 -16.120 1.00 87.75 117 PHE A O 1
ATOM 939 N N . ALA A 1 118 ? 17.176 9.653 -14.254 1.00 92.56 118 ALA A N 1
ATOM 940 C CA . ALA A 1 118 ? 18.365 9.003 -13.723 1.00 92.56 118 ALA A CA 1
ATOM 941 C C . ALA A 1 118 ? 17.995 7.613 -13.171 1.00 92.56 118 ALA A C 1
ATOM 943 O O . ALA A 1 118 ? 16.899 7.445 -12.637 1.00 92.56 118 ALA A O 1
ATOM 944 N N . PRO A 1 119 ? 18.889 6.612 -13.244 1.00 95.56 119 PRO A N 1
ATOM 945 C CA . PRO A 1 119 ? 18.623 5.308 -12.653 1.00 95.56 119 PRO A CA 1
ATOM 946 C C . PRO A 1 119 ? 18.251 5.431 -11.173 1.00 95.56 119 PRO A C 1
ATOM 948 O O . PRO A 1 119 ? 18.902 6.144 -10.405 1.00 95.56 119 PRO A O 1
ATOM 951 N N . SER A 1 120 ? 17.242 4.677 -10.740 1.00 96.00 120 SER A N 1
ATOM 952 C CA . SER A 1 120 ? 16.778 4.700 -9.350 1.00 96.00 120 SER A CA 1
ATOM 953 C C . SER A 1 120 ? 17.885 4.310 -8.360 1.00 96.00 120 SER A C 1
ATOM 955 O O . SER A 1 120 ? 17.913 4.827 -7.246 1.00 96.00 120 SER A O 1
ATOM 957 N N . ALA A 1 121 ? 18.838 3.462 -8.774 1.00 95.19 121 ALA A N 1
ATOM 958 C CA . ALA A 1 121 ? 20.007 3.100 -7.963 1.00 95.19 121 ALA A CA 1
ATOM 959 C C . ALA A 1 121 ? 20.907 4.300 -7.637 1.00 95.19 121 ALA A C 1
ATOM 961 O O . ALA A 1 121 ? 21.526 4.342 -6.578 1.00 95.19 121 ALA A O 1
ATOM 962 N N . THR A 1 122 ? 20.984 5.280 -8.536 1.00 95.81 122 THR A N 1
ATOM 963 C CA . THR A 1 122 ? 21.802 6.481 -8.340 1.00 95.81 122 THR A CA 1
ATOM 964 C C . THR A 1 122 ? 21.173 7.425 -7.318 1.00 95.81 122 THR A C 1
ATOM 966 O O . THR A 1 122 ? 21.891 8.092 -6.583 1.00 95.81 122 THR A O 1
ATOM 969 N N . ILE A 1 123 ? 19.840 7.465 -7.258 1.00 95.69 123 ILE A N 1
ATOM 970 C CA . ILE A 1 123 ? 19.087 8.377 -6.387 1.00 95.69 123 ILE A CA 1
ATOM 971 C C . ILE A 1 123 ? 18.893 7.771 -4.993 1.00 95.69 123 ILE A C 1
ATOM 973 O O . ILE A 1 123 ? 19.091 8.445 -3.989 1.00 95.69 123 ILE A O 1
ATOM 977 N N . ASN A 1 124 ? 18.500 6.497 -4.934 1.00 96.25 124 ASN A N 1
ATOM 978 C CA . ASN A 1 124 ? 18.055 5.844 -3.701 1.00 96.25 124 ASN A CA 1
ATOM 979 C C . ASN A 1 124 ? 19.087 4.865 -3.115 1.00 96.25 124 ASN A C 1
ATOM 981 O O . ASN A 1 124 ? 18.871 4.353 -2.020 1.00 96.25 124 ASN A O 1
ATOM 985 N N . GLY A 1 125 ? 20.197 4.607 -3.815 1.00 96.50 125 GLY A N 1
ATOM 986 C CA . GLY A 1 125 ? 21.225 3.655 -3.392 1.00 96.50 125 GLY A CA 1
ATOM 987 C C . GLY A 1 125 ? 21.008 2.222 -3.907 1.00 96.50 125 GLY A C 1
ATOM 988 O O . GLY A 1 125 ? 20.222 1.990 -4.829 1.00 96.50 125 GLY A O 1
ATOM 989 N N . PRO A 1 126 ? 21.766 1.242 -3.383 1.00 97.12 126 PRO A N 1
ATOM 990 C CA . PRO A 1 126 ? 21.666 -0.150 -3.812 1.00 97.12 126 PRO A CA 1
ATOM 991 C C . PRO A 1 126 ? 20.386 -0.824 -3.293 1.00 97.12 126 PRO A C 1
ATOM 993 O O . PRO A 1 126 ? 19.985 -0.623 -2.153 1.00 97.12 126 PRO A O 1
ATOM 996 N N . LEU A 1 127 ? 19.795 -1.696 -4.116 1.00 97.56 127 LEU A N 1
ATOM 997 C CA . LEU A 1 127 ? 18.644 -2.517 -3.729 1.00 97.56 127 LEU A CA 1
ATOM 998 C C . LEU A 1 127 ? 19.009 -3.563 -2.663 1.00 97.56 127 LEU A C 1
ATOM 1000 O O . LEU A 1 127 ? 19.953 -4.342 -2.838 1.00 97.56 127 LEU A O 1
ATOM 1004 N N . GLU A 1 128 ? 18.169 -3.682 -1.639 1.00 97.75 128 GLU A N 1
ATOM 1005 C CA . GLU A 1 128 ? 18.259 -4.731 -0.623 1.00 97.75 128 GLU A CA 1
ATOM 1006 C C . GLU A 1 128 ? 17.586 -6.015 -1.123 1.00 97.75 128 GLU A C 1
ATOM 1008 O O . GLU A 1 128 ? 16.370 -6.177 -1.031 1.00 97.75 128 GLU A O 1
ATOM 1013 N N . ILE A 1 129 ? 18.377 -6.922 -1.704 1.00 98.19 129 ILE A N 1
ATOM 1014 C CA . ILE A 1 129 ? 17.874 -8.136 -2.377 1.00 98.19 129 ILE A CA 1
ATOM 1015 C C . ILE A 1 129 ? 18.243 -9.426 -1.651 1.00 98.19 129 ILE A C 1
ATOM 1017 O O . ILE A 1 129 ? 17.447 -10.363 -1.630 1.00 98.19 129 ILE A O 1
ATOM 1021 N N . GLU A 1 130 ? 19.452 -9.506 -1.095 1.00 98.25 130 GLU A N 1
ATOM 1022 C CA . GLU A 1 130 ? 20.030 -10.797 -0.699 1.00 98.25 130 GLU A CA 1
ATOM 1023 C C . GLU A 1 130 ? 19.254 -11.466 0.444 1.00 98.25 130 GLU A C 1
ATOM 1025 O O . GLU A 1 130 ? 19.045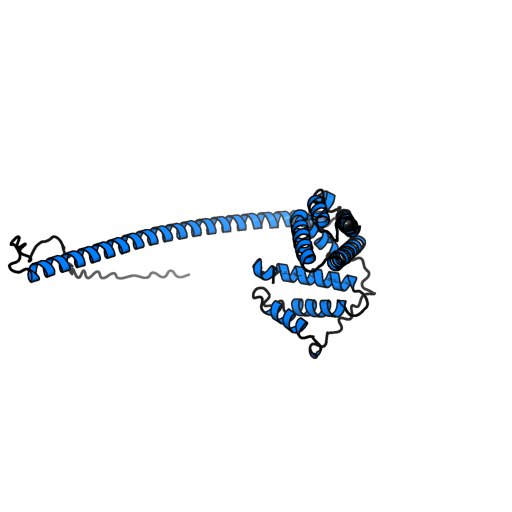 -12.674 0.408 1.00 98.25 130 GLU A O 1
ATOM 1030 N N . TYR A 1 131 ? 18.719 -10.685 1.389 1.00 98.12 131 TYR A N 1
ATOM 1031 C CA . TYR A 1 131 ? 17.875 -11.211 2.467 1.00 98.12 131 TYR A CA 1
ATOM 1032 C C . TYR A 1 131 ? 16.608 -11.895 1.932 1.00 98.12 131 TYR A C 1
ATOM 1034 O O . TYR A 1 131 ? 16.348 -13.059 2.232 1.00 98.12 131 TYR A O 1
ATOM 1042 N N . SER A 1 132 ? 15.837 -11.203 1.088 1.00 98.44 132 SER A N 1
ATOM 1043 C CA . SER A 1 132 ? 14.604 -11.751 0.510 1.00 98.44 132 SER A CA 1
ATOM 1044 C C . SER A 1 132 ? 14.881 -12.899 -0.462 1.00 98.44 132 SER A C 1
ATOM 1046 O O . SER A 1 132 ? 14.081 -13.829 -0.555 1.00 98.44 132 SER A O 1
ATOM 1048 N N . ARG A 1 133 ? 16.018 -12.862 -1.170 1.00 98.50 133 ARG A N 1
ATOM 1049 C CA . ARG A 1 133 ? 16.467 -13.963 -2.028 1.00 98.50 133 ARG A CA 1
ATOM 1050 C C . ARG A 1 133 ? 16.710 -15.232 -1.225 1.00 98.50 133 ARG A C 1
ATOM 1052 O O . ARG A 1 133 ? 16.199 -16.279 -1.615 1.00 98.50 133 ARG A O 1
ATOM 1059 N N . GLU A 1 134 ? 17.441 -15.133 -0.121 1.00 98.44 134 GLU A N 1
ATOM 1060 C CA . GLU A 1 134 ? 17.723 -16.284 0.736 1.00 98.44 134 GLU A CA 1
ATOM 1061 C C . GLU A 1 134 ? 16.436 -16.843 1.354 1.00 98.44 134 GLU A C 1
ATOM 1063 O O . GLU A 1 134 ? 16.200 -18.047 1.316 1.00 98.44 134 GLU A O 1
ATOM 1068 N N . GLN A 1 135 ? 15.527 -15.975 1.811 1.00 98.50 135 GLN A N 1
ATOM 1069 C CA . GLN A 1 135 ? 14.238 -16.425 2.344 1.00 98.50 135 GLN A CA 1
ATOM 1070 C C . GLN A 1 135 ? 13.372 -17.155 1.319 1.00 98.50 135 GLN A C 1
ATOM 1072 O O . GLN A 1 135 ? 12.767 -18.173 1.655 1.00 98.50 135 GLN A O 1
ATOM 1077 N N . LEU A 1 136 ? 13.319 -16.676 0.071 1.00 98.44 136 LEU A N 1
ATOM 1078 C CA . LEU A 1 136 ? 12.603 -17.391 -0.987 1.00 98.44 136 LEU A CA 1
ATOM 1079 C C . LEU A 1 136 ? 13.246 -18.752 -1.280 1.00 98.44 136 LEU A C 1
ATOM 1081 O O . LEU A 1 136 ? 12.520 -19.705 -1.546 1.00 98.44 136 LEU A O 1
ATOM 1085 N N . ARG A 1 137 ? 14.576 -18.878 -1.180 1.00 98.38 137 ARG A N 1
ATOM 1086 C CA . ARG A 1 137 ? 15.281 -20.161 -1.350 1.00 98.38 137 ARG A CA 1
ATOM 1087 C C . ARG A 1 137 ? 15.090 -21.127 -0.178 1.00 98.38 137 ARG A C 1
ATOM 1089 O O . ARG A 1 137 ? 15.160 -22.333 -0.378 1.00 98.38 137 ARG A O 1
ATOM 1096 N N . CYS A 1 138 ? 14.764 -20.647 1.019 1.00 98.31 138 CYS A N 1
ATOM 1097 C CA . CYS A 1 138 ? 14.392 -21.521 2.136 1.00 98.31 138 CYS A CA 1
ATOM 1098 C C . CYS A 1 138 ? 13.053 -22.257 1.921 1.00 98.31 138 CYS A C 1
ATOM 1100 O O . CYS A 1 138 ? 12.733 -23.182 2.670 1.00 98.31 138 CYS A O 1
ATOM 1102 N N . ILE A 1 139 ? 12.253 -21.868 0.921 1.00 98.19 139 ILE A N 1
ATOM 1103 C CA . ILE A 1 139 ? 11.024 -22.575 0.547 1.00 98.19 139 ILE A CA 1
ATOM 1104 C C . ILE A 1 139 ? 11.398 -23.779 -0.320 1.00 98.19 139 ILE A C 1
ATOM 1106 O O . ILE A 1 139 ? 12.012 -23.626 -1.374 1.00 98.19 139 ILE A O 1
ATOM 1110 N N . SER A 1 140 ? 10.990 -24.984 0.091 1.00 97.75 140 SER A N 1
ATOM 1111 C CA . SER A 1 140 ? 11.450 -26.250 -0.501 1.00 97.75 140 SER A CA 1
ATOM 1112 C C . SER A 1 140 ? 11.270 -26.333 -2.022 1.00 97.75 140 SER A C 1
ATOM 1114 O O . SER A 1 140 ? 12.160 -26.807 -2.716 1.00 97.75 140 SER A O 1
ATOM 1116 N N . ASN A 1 141 ? 10.157 -25.817 -2.554 1.00 97.31 141 ASN A N 1
ATOM 1117 C CA . ASN A 1 141 ? 9.865 -25.822 -3.994 1.00 97.31 141 ASN A CA 1
ATOM 1118 C C . ASN A 1 141 ? 10.647 -24.761 -4.798 1.00 97.31 141 ASN A C 1
ATOM 1120 O O . ASN A 1 141 ? 10.644 -24.785 -6.028 1.00 97.31 141 ASN A O 1
ATOM 1124 N N . LEU A 1 142 ? 11.299 -23.811 -4.122 1.00 98.19 142 LEU A N 1
ATOM 1125 C CA . LEU A 1 142 ? 12.011 -22.687 -4.734 1.00 98.19 142 LEU A CA 1
ATOM 1126 C C . LEU A 1 142 ? 13.526 -22.712 -4.498 1.00 98.19 142 LEU A C 1
ATOM 1128 O O . LEU A 1 142 ? 14.225 -21.936 -5.149 1.00 98.19 142 LEU A O 1
ATOM 1132 N N . ALA A 1 143 ? 14.032 -23.590 -3.626 1.00 97.94 143 ALA A N 1
ATOM 1133 C CA . ALA A 1 143 ? 15.440 -23.644 -3.221 1.00 97.94 143 ALA A CA 1
ATOM 1134 C C . ALA A 1 143 ? 16.425 -23.652 -4.399 1.00 97.94 143 ALA A C 1
ATOM 1136 O O . ALA A 1 143 ? 17.389 -22.890 -4.413 1.00 97.94 143 ALA A O 1
ATOM 1137 N N . GLU A 1 144 ? 16.128 -24.450 -5.423 1.00 97.50 144 GLU A N 1
ATOM 1138 C CA . GLU A 1 144 ? 16.942 -24.574 -6.640 1.00 97.50 144 GLU A CA 1
ATOM 1139 C C . GLU A 1 144 ? 16.267 -23.938 -7.867 1.00 97.50 144 GLU A C 1
ATOM 1141 O O . GLU A 1 144 ? 16.712 -24.101 -9.005 1.00 97.50 144 GLU A O 1
ATOM 1146 N N . SER A 1 145 ? 15.164 -23.209 -7.667 1.00 98.12 145 SER A N 1
ATOM 1147 C CA . SER A 1 145 ? 14.392 -22.658 -8.775 1.00 98.12 145 SER A CA 1
ATOM 1148 C C . SER A 1 145 ? 15.086 -21.431 -9.375 1.00 98.12 145 SER A C 1
ATOM 1150 O O . SER A 1 145 ? 15.284 -20.425 -8.684 1.00 98.12 145 SER A O 1
ATOM 1152 N N . PRO A 1 146 ? 15.351 -21.407 -10.697 1.00 98.25 146 PRO A N 1
ATOM 1153 C CA . PRO A 1 146 ? 15.933 -20.238 -11.354 1.00 98.25 146 PRO A CA 1
ATOM 1154 C C . PRO A 1 146 ? 14.960 -19.050 -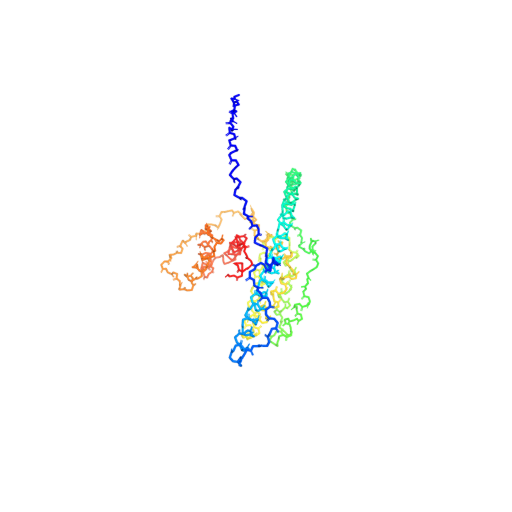11.400 1.00 98.25 146 PRO A C 1
ATOM 1156 O O . PRO A 1 146 ? 15.344 -17.952 -11.808 1.00 98.25 146 PRO A O 1
ATOM 1159 N N . LEU A 1 147 ? 13.686 -19.250 -11.034 1.00 98.38 147 LEU A N 1
ATOM 1160 C CA . LEU A 1 147 ? 12.683 -18.189 -10.994 1.00 98.38 147 LEU A CA 1
ATOM 1161 C C . LEU A 1 147 ? 13.032 -17.121 -9.954 1.00 98.38 147 LEU A C 1
ATOM 1163 O O . LEU A 1 147 ? 12.835 -15.940 -10.235 1.00 98.38 147 LEU A O 1
ATOM 1167 N N . VAL A 1 148 ? 13.610 -17.512 -8.812 1.00 98.50 148 VAL A N 1
ATOM 1168 C CA . VAL A 1 148 ? 14.003 -16.578 -7.746 1.00 98.50 148 VAL A CA 1
ATOM 1169 C C . VAL A 1 148 ? 15.064 -15.603 -8.263 1.00 98.50 148 VAL A C 1
ATOM 1171 O O . VAL A 1 148 ? 14.907 -14.386 -8.164 1.00 98.50 148 VAL A O 1
ATOM 1174 N N . ASP A 1 149 ? 16.111 -16.107 -8.917 1.00 98.38 149 ASP A N 1
ATOM 1175 C CA . ASP A 1 149 ? 17.156 -15.248 -9.480 1.00 98.38 149 ASP A CA 1
ATOM 1176 C C . ASP A 1 149 ? 16.646 -14.405 -10.648 1.00 98.38 149 ASP A C 1
ATOM 1178 O O . ASP A 1 149 ? 16.968 -13.219 -10.743 1.00 98.38 149 ASP A O 1
ATOM 1182 N N . LYS A 1 150 ? 15.797 -14.975 -11.514 1.00 98.38 150 LYS A N 1
ATOM 1183 C CA . LYS A 1 150 ? 15.150 -14.225 -12.601 1.00 98.38 150 LYS A CA 1
ATOM 1184 C C . LYS A 1 150 ? 14.301 -13.073 -12.063 1.00 98.38 150 LYS A C 1
ATOM 1186 O O . LYS A 1 150 ? 14.343 -11.994 -12.656 1.00 98.38 150 LYS A O 1
ATOM 1191 N N . PHE A 1 151 ? 13.571 -13.279 -10.966 1.00 98.44 151 PHE A N 1
ATOM 1192 C CA . PHE A 1 151 ? 12.767 -12.246 -10.316 1.00 98.44 151 PHE A CA 1
ATOM 1193 C C . PHE A 1 151 ? 13.653 -11.076 -9.884 1.00 98.44 151 PHE A C 1
ATOM 1195 O O . PHE A 1 151 ? 13.476 -9.957 -10.365 1.00 98.44 151 PHE A O 1
ATOM 1202 N N . PHE A 1 152 ? 14.679 -11.337 -9.071 1.00 98.44 152 PHE A N 1
ATOM 1203 C CA . PHE A 1 152 ? 15.545 -10.268 -8.568 1.00 98.44 152 PHE A CA 1
ATOM 1204 C C . PHE A 1 152 ? 16.397 -9.613 -9.654 1.00 98.44 152 PHE A C 1
ATOM 1206 O O . PHE A 1 152 ? 16.614 -8.406 -9.604 1.00 98.44 152 PHE A O 1
ATOM 1213 N N . ASN A 1 153 ? 16.845 -10.359 -10.666 1.00 98.25 153 ASN A N 1
ATOM 1214 C CA . ASN A 1 153 ? 17.556 -9.776 -11.805 1.00 98.25 153 ASN A CA 1
ATOM 1215 C C . ASN A 1 153 ? 16.646 -8.852 -12.624 1.00 98.25 153 ASN A C 1
ATOM 1217 O O . ASN A 1 153 ? 17.095 -7.804 -13.085 1.00 98.25 153 ASN A O 1
ATOM 1221 N N . SER A 1 154 ? 15.362 -9.198 -12.760 1.00 97.75 154 SER A N 1
ATOM 1222 C CA . SER A 1 154 ? 14.373 -8.323 -13.390 1.00 97.75 154 SER A CA 1
ATOM 1223 C C . SER A 1 154 ? 14.160 -7.046 -12.569 1.00 97.75 154 SER A C 1
ATOM 1225 O O . SER A 1 154 ? 14.150 -5.961 -13.142 1.00 97.75 154 SER A O 1
ATOM 1227 N N . VAL A 1 155 ? 14.095 -7.132 -11.234 1.00 97.94 155 VAL A N 1
ATOM 1228 C CA . VAL A 1 155 ? 13.992 -5.944 -10.361 1.00 97.94 155 VAL A CA 1
ATOM 1229 C C . VAL A 1 155 ? 15.258 -5.077 -10.404 1.00 97.94 155 VAL A C 1
ATOM 1231 O O . VAL A 1 155 ? 15.157 -3.855 -10.499 1.00 97.94 155 VAL A O 1
ATOM 1234 N N . LYS A 1 156 ? 16.458 -5.675 -10.428 1.00 97.88 156 LYS A N 1
ATOM 1235 C CA . LYS A 1 156 ? 17.713 -4.929 -10.645 1.00 97.88 156 LYS A CA 1
ATOM 1236 C C . LYS A 1 156 ? 17.686 -4.171 -11.973 1.00 97.88 156 LYS A C 1
ATOM 1238 O O . LYS A 1 156 ? 18.071 -3.006 -12.016 1.00 97.88 156 LYS A O 1
ATOM 1243 N N . ALA A 1 157 ? 17.187 -4.807 -13.035 1.00 97.81 157 ALA A N 1
ATOM 1244 C CA . ALA A 1 157 ? 17.041 -4.164 -14.336 1.00 97.81 157 ALA A CA 1
ATOM 1245 C C . ALA A 1 157 ? 16.039 -2.998 -14.307 1.00 97.81 157 ALA A C 1
ATOM 1247 O O . ALA A 1 157 ? 16.302 -1.980 -14.937 1.00 97.81 157 ALA A O 1
ATOM 1248 N N . GLN A 1 158 ? 14.942 -3.097 -13.541 1.00 97.31 158 GLN A N 1
ATOM 1249 C CA . GLN A 1 158 ? 14.006 -1.976 -13.353 1.00 97.31 158 GLN A CA 1
ATOM 1250 C C . GLN A 1 158 ? 14.702 -0.760 -12.737 1.00 97.31 158 GLN A C 1
ATOM 1252 O O . GLN A 1 158 ? 14.586 0.346 -13.251 1.00 97.31 158 GLN A O 1
ATOM 1257 N N . VAL A 1 159 ? 15.465 -0.964 -11.662 1.00 97.56 159 VAL A N 1
ATOM 1258 C CA . VAL A 1 159 ? 16.147 0.126 -10.945 1.00 97.56 159 VAL A CA 1
ATOM 1259 C C . VAL A 1 159 ? 17.283 0.754 -11.760 1.00 97.56 159 VAL A C 1
ATOM 1261 O O . VAL A 1 159 ? 17.596 1.928 -11.563 1.00 97.56 159 VAL A O 1
ATOM 1264 N N . ALA A 1 160 ? 17.886 0.003 -12.683 1.00 96.81 160 ALA A N 1
ATOM 1265 C CA . ALA A 1 160 ? 18.911 0.501 -13.599 1.00 96.81 160 ALA A CA 1
ATOM 1266 C C . ALA A 1 160 ? 18.338 1.176 -14.863 1.00 96.81 160 ALA A C 1
ATOM 1268 O O . ALA A 1 160 ? 19.098 1.721 -15.661 1.00 96.81 160 ALA A O 1
ATOM 1269 N N . CYS A 1 161 ? 17.022 1.109 -15.079 1.00 95.56 161 CYS A N 1
ATOM 1270 C CA . CYS A 1 161 ? 16.400 1.570 -16.312 1.00 95.56 161 CYS A CA 1
ATOM 1271 C C . CYS A 1 161 ? 16.240 3.096 -16.332 1.00 95.56 161 CYS A C 1
ATOM 1273 O O . CYS A 1 161 ? 15.815 3.690 -15.346 1.00 95.56 161 CYS A O 1
ATOM 1275 N N . THR A 1 162 ? 16.536 3.713 -17.476 1.00 94.06 162 THR A N 1
ATOM 1276 C CA . THR A 1 162 ? 16.318 5.148 -17.744 1.00 94.06 162 THR A CA 1
ATOM 1277 C C . THR A 1 162 ? 15.212 5.396 -18.774 1.00 94.06 162 THR A C 1
ATOM 1279 O O . THR A 1 162 ? 14.702 6.508 -18.877 1.00 94.06 162 THR A O 1
ATOM 1282 N N . ASP A 1 163 ? 14.798 4.356 -19.506 1.00 92.06 163 ASP A N 1
ATOM 1283 C CA . ASP A 1 163 ? 13.718 4.402 -20.494 1.00 92.06 163 ASP A CA 1
ATOM 1284 C C . ASP A 1 163 ? 12.417 3.836 -19.906 1.00 92.06 163 ASP A C 1
ATOM 1286 O O . ASP A 1 163 ? 12.345 2.669 -19.518 1.00 92.06 163 ASP A O 1
ATOM 1290 N N . CYS A 1 164 ? 11.356 4.647 -19.883 1.00 89.94 164 CYS A N 1
ATOM 1291 C CA . CYS A 1 164 ? 10.035 4.256 -19.391 1.00 89.94 164 CYS A CA 1
ATOM 1292 C C . CYS A 1 164 ? 9.452 3.042 -20.133 1.00 89.94 164 CYS A C 1
ATOM 1294 O O . CYS A 1 164 ? 8.803 2.203 -19.506 1.00 89.94 164 CYS A O 1
ATOM 1296 N N . LYS A 1 165 ? 9.672 2.910 -21.451 1.00 89.94 165 LYS A N 1
ATOM 1297 C CA . LYS A 1 165 ? 9.129 1.783 -22.234 1.00 89.94 165 LYS A CA 1
ATOM 1298 C C . LYS A 1 165 ? 9.805 0.477 -21.835 1.00 89.94 165 LYS A C 1
ATOM 1300 O O . LYS A 1 165 ? 9.141 -0.523 -21.555 1.00 89.94 165 LYS A O 1
ATOM 1305 N N . LEU A 1 166 ? 11.132 0.497 -21.748 1.00 92.94 166 LEU A N 1
ATOM 1306 C CA . LEU A 1 166 ? 11.902 -0.649 -21.282 1.00 92.94 166 LEU A CA 1
ATOM 1307 C C . LEU A 1 166 ? 11.593 -0.984 -19.811 1.00 92.94 166 LEU A C 1
ATOM 1309 O O . LEU A 1 166 ? 11.459 -2.161 -19.468 1.00 92.94 166 LEU A O 1
ATOM 1313 N N . LEU A 1 167 ? 11.396 0.026 -18.959 1.00 94.25 167 LEU A N 1
ATOM 1314 C CA . LEU A 1 167 ? 10.995 -0.154 -17.563 1.00 94.25 167 LEU A CA 1
ATOM 1315 C C . LEU A 1 167 ? 9.660 -0.899 -17.451 1.00 94.25 167 LEU A C 1
ATOM 1317 O O . LEU A 1 167 ? 9.572 -1.882 -16.714 1.00 94.25 167 LEU A O 1
ATOM 1321 N N . ARG A 1 168 ? 8.642 -0.486 -18.216 1.00 92.12 168 ARG A N 1
ATOM 1322 C CA . ARG A 1 168 ? 7.329 -1.152 -18.260 1.00 92.12 168 ARG A CA 1
ATOM 1323 C C . ARG A 1 168 ? 7.448 -2.631 -18.637 1.00 92.12 168 ARG A C 1
ATOM 1325 O O . ARG A 1 168 ? 6.927 -3.496 -17.928 1.00 92.12 168 ARG A O 1
ATOM 1332 N N . LYS A 1 169 ? 8.269 -2.944 -19.643 1.00 92.81 169 LYS A N 1
ATOM 1333 C CA . LYS A 1 169 ? 8.584 -4.328 -20.028 1.00 92.81 169 LYS A CA 1
ATOM 1334 C C . LYS A 1 169 ? 9.230 -5.125 -18.888 1.00 92.81 169 LYS A C 1
ATOM 1336 O O . LYS A 1 169 ? 8.895 -6.295 -18.681 1.00 92.81 169 LYS A O 1
ATOM 1341 N N . HIS A 1 170 ? 10.144 -4.522 -18.126 1.00 95.56 170 HIS A N 1
ATOM 1342 C CA . HIS A 1 170 ? 10.745 -5.167 -16.955 1.00 95.56 170 HIS A CA 1
ATOM 1343 C C . HIS A 1 170 ? 9.759 -5.342 -15.791 1.00 95.56 170 HIS A C 1
ATOM 1345 O O . HIS A 1 170 ? 9.841 -6.343 -15.078 1.00 95.56 170 HIS A O 1
ATOM 1351 N N . ILE A 1 171 ? 8.817 -4.418 -15.595 1.00 94.50 171 ILE A N 1
ATOM 1352 C CA . ILE A 1 171 ? 7.734 -4.557 -14.609 1.00 94.50 171 ILE A CA 1
ATOM 1353 C C . ILE A 1 171 ? 6.855 -5.755 -14.961 1.00 94.50 171 ILE A C 1
ATOM 1355 O O . ILE A 1 171 ? 6.700 -6.652 -14.132 1.00 94.50 171 ILE A O 1
ATOM 1359 N N . LEU A 1 172 ? 6.378 -5.837 -16.204 1.00 91.56 172 LEU A N 1
ATOM 1360 C CA . LEU A 1 172 ? 5.596 -6.980 -16.677 1.00 91.56 172 LEU A CA 1
ATOM 1361 C C . LEU A 1 172 ? 6.334 -8.303 -16.519 1.00 91.56 172 LEU A C 1
ATOM 1363 O O . LEU A 1 172 ? 5.773 -9.289 -16.044 1.00 91.56 172 LEU A O 1
ATOM 1367 N N . ARG A 1 173 ? 7.618 -8.329 -16.886 1.00 95.19 173 ARG A N 1
ATOM 1368 C CA . ARG A 1 173 ? 8.444 -9.524 -16.723 1.00 95.19 173 ARG A CA 1
ATOM 1369 C C . ARG A 1 173 ? 8.505 -9.965 -15.261 1.00 95.19 173 ARG A C 1
ATOM 1371 O O . ARG A 1 173 ? 8.379 -11.155 -14.989 1.00 95.19 173 ARG A O 1
ATOM 1378 N N . THR A 1 174 ? 8.662 -9.027 -14.331 1.00 96.44 174 THR A N 1
ATOM 1379 C CA . THR A 1 174 ? 8.671 -9.312 -12.891 1.00 96.44 174 THR A CA 1
ATOM 1380 C C . THR A 1 174 ? 7.323 -9.838 -12.403 1.00 96.44 174 THR A C 1
ATOM 1382 O O . THR A 1 174 ? 7.313 -10.812 -11.655 1.00 96.44 174 THR A O 1
ATOM 1385 N N . VAL A 1 175 ? 6.198 -9.272 -12.854 1.00 93.56 175 VAL A N 1
ATOM 1386 C CA . VAL A 1 175 ? 4.848 -9.780 -12.536 1.00 93.56 175 VAL A CA 1
ATOM 1387 C C . VAL A 1 175 ? 4.673 -11.219 -13.030 1.00 93.56 175 VAL A C 1
ATOM 1389 O O . VAL A 1 175 ? 4.289 -12.089 -12.252 1.00 93.56 175 VAL A O 1
ATOM 1392 N N . ASN A 1 176 ? 5.051 -11.508 -14.277 1.00 93.50 176 ASN A N 1
ATOM 1393 C CA . ASN A 1 176 ? 4.945 -12.855 -14.846 1.00 93.50 176 ASN A CA 1
ATOM 1394 C C . ASN A 1 176 ? 5.824 -13.874 -14.106 1.00 93.50 176 ASN A C 1
ATOM 1396 O O . ASN A 1 176 ? 5.384 -14.987 -13.829 1.00 93.50 176 ASN A O 1
ATOM 1400 N N . ILE A 1 177 ? 7.059 -13.499 -13.748 1.00 97.62 177 ILE A N 1
ATOM 1401 C CA . ILE A 1 177 ? 7.935 -14.369 -12.947 1.00 97.62 177 ILE A CA 1
ATOM 1402 C C . ILE A 1 177 ? 7.345 -14.580 -11.548 1.00 97.62 177 ILE A C 1
ATOM 1404 O O . ILE A 1 177 ? 7.409 -15.689 -11.030 1.00 97.62 177 ILE A O 1
ATOM 1408 N N . SER A 1 178 ? 6.743 -13.548 -10.952 1.00 97.12 178 SER A N 1
ATOM 1409 C CA . SER A 1 178 ? 6.105 -13.642 -9.633 1.00 97.12 178 SER A CA 1
ATOM 1410 C C . SER A 1 178 ? 4.922 -14.607 -9.652 1.00 97.12 178 SER A C 1
ATOM 1412 O O . SER A 1 178 ? 4.816 -15.452 -8.768 1.00 97.12 178 SER A O 1
ATOM 1414 N N . SER A 1 179 ? 4.083 -14.541 -10.692 1.00 95.81 179 SER A N 1
ATOM 1415 C CA . SER A 1 179 ? 3.017 -15.525 -10.916 1.00 95.81 179 SER A CA 1
ATOM 1416 C C . SER A 1 179 ? 3.590 -16.937 -11.011 1.00 95.81 179 SER A C 1
ATOM 1418 O O . SER A 1 179 ? 3.147 -17.822 -10.291 1.00 95.81 179 SER A O 1
ATOM 1420 N N . ALA A 1 180 ? 4.647 -17.138 -11.807 1.00 97.50 180 ALA A N 1
ATOM 1421 C CA . ALA A 1 180 ? 5.277 -18.450 -11.951 1.00 97.50 180 ALA A CA 1
ATOM 1422 C C . ALA A 1 180 ? 5.856 -18.992 -10.627 1.00 97.50 180 ALA A C 1
ATOM 1424 O O . ALA A 1 180 ? 5.782 -20.193 -10.365 1.00 97.50 180 ALA A O 1
ATOM 1425 N N . ILE A 1 181 ? 6.414 -18.123 -9.774 1.00 98.12 181 ILE A N 1
ATOM 1426 C CA . ILE A 1 181 ? 6.864 -18.495 -8.423 1.00 98.12 181 ILE A CA 1
ATOM 1427 C C . ILE A 1 181 ? 5.677 -18.999 -7.592 1.00 98.12 181 ILE A C 1
ATOM 1429 O O . ILE A 1 181 ? 5.768 -20.064 -6.982 1.00 98.12 181 ILE A O 1
ATOM 1433 N N . LEU A 1 182 ? 4.559 -18.267 -7.593 1.00 97.62 182 LEU A N 1
ATOM 1434 C CA . LEU A 1 182 ? 3.353 -18.639 -6.848 1.00 97.62 182 LEU A CA 1
ATOM 1435 C C . LEU A 1 182 ? 2.731 -19.941 -7.369 1.00 97.62 182 LEU A C 1
ATOM 1437 O O . LEU A 1 182 ? 2.318 -20.782 -6.571 1.00 97.62 182 LEU A O 1
ATOM 1441 N N . ASP A 1 183 ? 2.719 -20.144 -8.685 1.00 97.56 183 ASP A N 1
ATOM 1442 C CA . ASP A 1 183 ? 2.191 -21.353 -9.320 1.00 97.56 183 ASP A CA 1
ATOM 1443 C C . ASP A 1 183 ? 3.024 -22.598 -8.993 1.00 97.56 183 ASP A C 1
ATOM 1445 O O . ASP A 1 183 ? 2.469 -23.685 -8.844 1.00 97.56 183 ASP A O 1
ATOM 1449 N N . THR A 1 184 ? 4.336 -22.430 -8.798 1.00 97.81 184 THR A N 1
ATOM 1450 C CA . THR A 1 184 ? 5.253 -23.509 -8.385 1.00 97.81 184 THR A CA 1
ATOM 1451 C C . THR A 1 184 ? 5.060 -23.907 -6.913 1.00 97.81 184 THR A C 1
ATOM 1453 O O . THR A 1 184 ? 5.435 -25.003 -6.502 1.00 97.81 184 THR A O 1
ATOM 1456 N N . CYS A 1 185 ? 4.471 -23.030 -6.099 1.00 97.75 185 CYS A N 1
ATOM 1457 C CA . CYS A 1 185 ? 4.308 -23.235 -4.664 1.00 97.75 185 CYS A CA 1
ATOM 1458 C C . CYS A 1 185 ? 2.959 -23.878 -4.308 1.00 97.75 185 CYS A C 1
ATOM 1460 O O . CYS A 1 185 ? 1.915 -23.556 -4.885 1.00 97.75 185 CYS A O 1
ATOM 1462 N N . GLY A 1 186 ? 2.964 -24.718 -3.267 1.00 96.81 186 GLY A N 1
ATOM 1463 C CA . GLY A 1 186 ? 1.738 -25.165 -2.602 1.00 96.81 186 GLY A CA 1
ATOM 1464 C C . GLY A 1 186 ? 1.031 -24.017 -1.869 1.00 96.81 186 GLY A C 1
ATOM 1465 O O . GLY A 1 186 ? 1.618 -22.969 -1.616 1.00 96.81 186 GLY A O 1
ATOM 1466 N N . VAL A 1 187 ? -0.234 -24.216 -1.485 1.00 96.31 187 VAL A N 1
ATOM 1467 C CA . VAL A 1 187 ? -1.077 -23.164 -0.872 1.00 96.31 187 VAL A CA 1
ATOM 1468 C C . VAL A 1 187 ? -0.423 -22.519 0.359 1.00 96.31 187 VAL A C 1
ATOM 1470 O O . VAL A 1 187 ? -0.447 -21.300 0.492 1.00 96.31 187 VAL A O 1
ATOM 1473 N N . ILE A 1 188 ? 0.205 -23.319 1.227 1.00 96.00 188 ILE A N 1
ATOM 1474 C CA . ILE A 1 188 ? 0.888 -22.824 2.435 1.00 96.00 188 ILE A CA 1
ATOM 1475 C C . ILE A 1 188 ? 2.140 -22.013 2.069 1.00 96.00 188 ILE A C 1
ATOM 1477 O O . ILE A 1 188 ? 2.390 -20.956 2.644 1.00 96.00 188 ILE A O 1
ATOM 1481 N N . ASP A 1 189 ? 2.914 -22.480 1.091 1.00 98.06 189 ASP A N 1
ATOM 1482 C CA . ASP A 1 189 ? 4.134 -21.800 0.655 1.00 98.06 189 ASP A CA 1
ATOM 1483 C C . ASP A 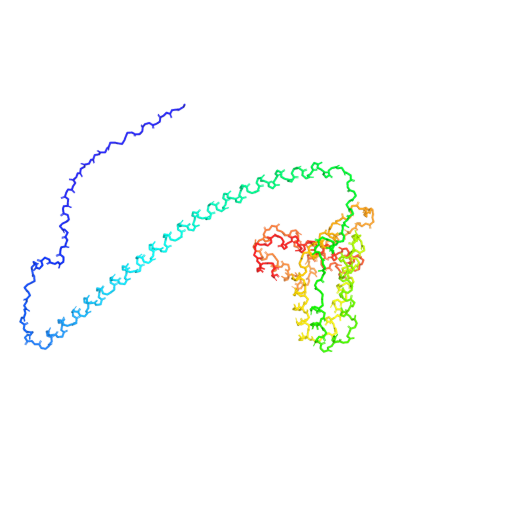1 189 ? 3.825 -20.473 -0.049 1.00 98.06 189 ASP A C 1
ATOM 1485 O O . ASP A 1 189 ? 4.564 -19.508 0.128 1.00 98.06 189 ASP A O 1
ATOM 1489 N N . ARG A 1 190 ? 2.702 -20.373 -0.777 1.00 97.50 190 ARG A N 1
ATOM 1490 C CA . ARG A 1 190 ? 2.256 -19.115 -1.407 1.00 97.50 190 ARG A CA 1
ATOM 1491 C C . ARG A 1 190 ? 2.092 -17.989 -0.391 1.00 97.50 190 ARG A C 1
ATOM 1493 O O . ARG A 1 190 ? 2.503 -16.868 -0.671 1.00 97.50 190 ARG A O 1
ATOM 1500 N N . GLN A 1 191 ? 1.541 -18.284 0.788 1.00 96.56 191 GLN A N 1
ATOM 1501 C CA . GLN A 1 191 ? 1.401 -17.293 1.858 1.00 96.56 191 GLN A CA 1
ATOM 1502 C C . GLN A 1 191 ? 2.769 -16.756 2.302 1.00 96.56 191 GLN A C 1
ATOM 1504 O O . GLN A 1 191 ? 2.961 -15.544 2.374 1.00 96.56 191 GLN A O 1
ATOM 1509 N N . LYS A 1 192 ? 3.750 -17.645 2.499 1.00 97.88 192 LYS A N 1
ATOM 1510 C CA . LYS A 1 192 ? 5.125 -17.246 2.838 1.00 97.88 192 LYS A CA 1
ATOM 1511 C C . LYS A 1 192 ? 5.764 -16.412 1.729 1.00 97.88 192 LYS A C 1
ATOM 1513 O O . LYS A 1 192 ? 6.410 -15.413 2.018 1.00 97.88 192 LYS A O 1
ATOM 1518 N N . VAL A 1 193 ? 5.565 -16.785 0.461 1.00 98.25 193 VAL A N 1
ATOM 1519 C CA . VAL A 1 193 ? 6.047 -15.991 -0.682 1.00 98.25 193 VAL A CA 1
ATOM 1520 C C . VAL A 1 193 ? 5.477 -14.572 -0.629 1.00 98.25 193 VAL A C 1
ATOM 1522 O O . VAL A 1 193 ? 6.240 -13.619 -0.776 1.00 98.25 193 VAL A O 1
ATOM 1525 N N . TYR A 1 194 ? 4.175 -14.407 -0.371 1.00 96.56 194 TYR A N 1
ATOM 1526 C CA . TYR A 1 194 ? 3.567 -13.079 -0.244 1.00 96.56 194 TYR A CA 1
ATOM 1527 C C . TYR A 1 194 ? 4.173 -12.257 0.892 1.00 96.56 194 TYR A C 1
ATOM 1529 O O . TYR A 1 194 ? 4.468 -11.082 0.685 1.00 96.56 194 TYR A O 1
ATOM 1537 N N . GLU A 1 195 ? 4.402 -12.860 2.058 1.00 96.62 195 GLU A N 1
ATOM 1538 C CA . GLU A 1 195 ? 5.035 -12.187 3.199 1.00 96.62 195 GLU A CA 1
ATOM 1539 C C . GLU A 1 195 ? 6.452 -11.712 2.855 1.00 96.62 195 GLU A C 1
ATOM 1541 O O . GLU A 1 195 ? 6.782 -10.543 3.061 1.00 96.62 195 GLU A O 1
ATOM 1546 N N . ILE A 1 196 ? 7.260 -12.576 2.232 1.00 98.25 196 ILE A N 1
ATOM 1547 C CA . ILE A 1 196 ? 8.630 -12.241 1.821 1.00 98.25 196 ILE A CA 1
ATOM 1548 C C . ILE A 1 196 ? 8.632 -11.136 0.755 1.00 98.25 196 ILE A C 1
ATOM 1550 O O . ILE A 1 196 ? 9.435 -10.203 0.821 1.00 98.25 196 ILE A O 1
ATOM 1554 N N . MET A 1 197 ? 7.733 -11.206 -0.232 1.00 97.88 197 MET A N 1
ATOM 1555 C CA . MET A 1 197 ? 7.625 -10.188 -1.281 1.00 97.88 197 MET A CA 1
ATOM 1556 C C . MET A 1 197 ? 7.102 -8.851 -0.742 1.00 97.88 197 MET A C 1
ATOM 1558 O O . MET A 1 197 ? 7.550 -7.798 -1.199 1.00 97.88 197 MET A O 1
ATOM 1562 N N . ALA A 1 198 ? 6.180 -8.868 0.222 1.00 95.19 198 ALA A N 1
ATOM 1563 C CA . ALA A 1 198 ? 5.688 -7.663 0.882 1.00 95.19 198 ALA A CA 1
ATOM 1564 C C . ALA A 1 198 ? 6.804 -6.985 1.688 1.00 95.19 198 ALA A C 1
ATOM 1566 O O . ALA A 1 198 ? 7.001 -5.775 1.564 1.00 95.19 198 ALA A O 1
ATOM 1567 N N . GLU A 1 199 ? 7.583 -7.768 2.435 1.00 97.12 199 GLU A N 1
ATOM 1568 C CA . GLU A 1 199 ? 8.737 -7.276 3.184 1.00 97.12 199 GLU A CA 1
ATOM 1569 C C . GLU A 1 199 ? 9.815 -6.701 2.254 1.00 97.12 199 GLU A C 1
ATOM 1571 O O . GLU A 1 199 ? 10.288 -5.584 2.463 1.00 97.12 199 GLU A O 1
ATOM 1576 N N . PHE A 1 200 ? 10.120 -7.389 1.149 1.00 98.00 200 PHE A N 1
ATOM 1577 C CA . PHE A 1 200 ? 11.020 -6.879 0.111 1.00 98.00 200 PHE A CA 1
ATOM 1578 C C . PHE A 1 200 ? 10.573 -5.508 -0.425 1.00 98.00 200 PHE A C 1
ATOM 1580 O O . PHE A 1 200 ? 11.381 -4.584 -0.553 1.00 98.00 200 PHE A O 1
ATOM 1587 N N . GLN A 1 201 ? 9.278 -5.353 -0.725 1.00 96.12 201 GLN A N 1
ATOM 1588 C CA . GLN A 1 201 ? 8.717 -4.082 -1.189 1.00 96.12 201 GLN A CA 1
ATOM 1589 C C . GLN A 1 201 ? 8.746 -2.995 -0.109 1.00 96.12 201 GLN A C 1
ATOM 1591 O O . GLN A 1 201 ? 8.864 -1.816 -0.447 1.00 96.12 201 GLN A O 1
ATOM 1596 N N . ARG A 1 202 ? 8.632 -3.372 1.170 1.00 94.12 202 ARG A N 1
ATOM 1597 C CA . ARG A 1 202 ? 8.705 -2.455 2.312 1.00 94.12 202 ARG A CA 1
ATOM 1598 C C . ARG A 1 202 ? 10.116 -1.894 2.475 1.00 94.12 202 ARG A C 1
ATOM 1600 O O . ARG A 1 202 ? 10.254 -0.676 2.573 1.00 94.12 202 ARG A O 1
ATOM 1607 N N . CYS A 1 203 ? 11.141 -2.747 2.442 1.00 96.62 203 CYS A N 1
ATOM 1608 C CA . CYS A 1 203 ? 12.542 -2.321 2.528 1.00 96.62 203 CYS A CA 1
ATOM 1609 C C . CYS A 1 203 ? 12.950 -1.452 1.331 1.00 96.62 203 CYS A C 1
ATOM 1611 O O . CYS A 1 203 ? 13.629 -0.444 1.487 1.00 96.62 203 CYS A O 1
ATOM 1613 N N . ASN A 1 204 ? 12.445 -1.769 0.136 1.00 97.50 204 ASN A N 1
ATOM 1614 C CA . ASN A 1 204 ? 12.767 -1.050 -1.098 1.00 97.50 204 ASN A CA 1
ATOM 1615 C C . ASN A 1 204 ? 11.675 -0.036 -1.511 1.00 97.50 204 ASN A C 1
ATOM 1617 O O . ASN A 1 204 ? 11.455 0.211 -2.703 1.00 97.50 204 ASN A O 1
ATOM 1621 N N . LYS A 1 205 ? 10.963 0.560 -0.540 1.00 95.88 205 LYS A N 1
ATOM 1622 C CA . LYS A 1 205 ? 9.812 1.451 -0.795 1.00 95.88 205 LYS A CA 1
ATOM 1623 C C . LYS A 1 205 ? 10.171 2.655 -1.672 1.00 95.88 205 LYS A C 1
ATOM 1625 O O . LYS A 1 205 ? 9.397 3.006 -2.560 1.00 95.88 205 LYS A O 1
ATOM 1630 N N . THR A 1 206 ? 11.329 3.273 -1.451 1.00 96.00 206 THR A N 1
ATOM 1631 C CA . THR A 1 206 ? 11.798 4.448 -2.210 1.00 96.00 206 THR A CA 1
ATOM 1632 C C . THR A 1 206 ? 11.989 4.128 -3.694 1.00 96.00 206 THR A C 1
ATOM 1634 O O . THR A 1 206 ? 11.486 4.854 -4.553 1.00 96.00 206 THR A O 1
ATOM 1637 N N . HIS A 1 207 ? 12.609 2.987 -4.009 1.00 97.19 207 HIS A N 1
ATOM 1638 C CA . HIS A 1 207 ? 12.730 2.488 -5.380 1.00 97.19 207 HIS A CA 1
ATOM 1639 C C . HIS A 1 207 ? 11.370 2.212 -6.014 1.00 97.19 207 HIS A C 1
ATOM 1641 O O . HIS A 1 207 ? 11.136 2.619 -7.150 1.00 97.19 207 HIS A O 1
ATOM 1647 N N . LYS A 1 208 ? 10.460 1.556 -5.282 1.00 94.44 208 LYS A N 1
ATOM 1648 C CA . LYS A 1 208 ? 9.112 1.243 -5.776 1.00 94.44 208 LYS A CA 1
ATOM 1649 C C . LYS A 1 208 ? 8.336 2.508 -6.143 1.00 94.44 208 LYS A C 1
ATOM 1651 O O . LYS A 1 208 ? 7.723 2.547 -7.204 1.00 94.44 208 LYS A O 1
ATOM 1656 N N . ILE A 1 209 ? 8.378 3.538 -5.295 1.00 90.12 209 ILE A N 1
ATOM 1657 C CA . ILE A 1 209 ? 7.720 4.824 -5.568 1.00 90.12 209 ILE A CA 1
ATOM 1658 C C . ILE A 1 209 ? 8.302 5.456 -6.835 1.00 90.12 209 ILE A C 1
ATOM 1660 O O . ILE A 1 209 ? 7.545 5.796 -7.739 1.00 90.12 209 ILE A O 1
ATOM 1664 N N . TYR A 1 210 ? 9.631 5.545 -6.931 1.00 93.94 210 TYR A N 1
ATOM 1665 C CA . TYR A 1 210 ? 10.303 6.128 -8.093 1.00 93.94 210 TYR A CA 1
ATOM 1666 C C . TYR A 1 210 ? 9.969 5.385 -9.395 1.00 93.94 210 TYR A C 1
ATOM 1668 O O . TYR A 1 210 ? 9.590 5.998 -10.391 1.00 93.94 210 TYR A O 1
ATOM 1676 N N . ILE A 1 211 ? 10.058 4.051 -9.381 1.00 94.44 211 ILE A N 1
ATOM 1677 C CA . ILE A 1 211 ? 9.733 3.202 -10.532 1.00 94.44 211 ILE A CA 1
ATOM 1678 C C . ILE A 1 211 ? 8.272 3.382 -10.945 1.00 94.44 211 ILE A C 1
ATOM 1680 O O . ILE A 1 211 ? 7.995 3.507 -12.135 1.00 94.44 211 ILE A O 1
ATOM 1684 N N . ASN A 1 212 ? 7.343 3.428 -9.988 1.00 90.69 212 ASN A N 1
ATOM 1685 C CA . ASN A 1 212 ? 5.927 3.634 -10.285 1.00 90.69 212 ASN A CA 1
ATOM 1686 C C . ASN A 1 212 ? 5.672 5.014 -10.897 1.00 90.69 212 ASN A C 1
ATOM 1688 O O . ASN A 1 212 ? 4.938 5.110 -11.874 1.00 90.69 212 ASN A O 1
ATOM 1692 N N . GLN A 1 213 ? 6.311 6.066 -10.379 1.00 89.56 213 GLN A N 1
ATOM 1693 C CA . GLN A 1 213 ? 6.222 7.412 -10.952 1.00 89.56 213 GLN A CA 1
ATOM 1694 C C . GLN A 1 213 ? 6.765 7.447 -12.384 1.00 89.56 213 GLN A C 1
ATOM 1696 O O . GLN A 1 213 ? 6.127 7.998 -13.281 1.00 89.56 213 GLN A O 1
ATOM 1701 N N . MET A 1 214 ? 7.912 6.813 -12.627 1.00 90.81 214 MET A N 1
ATOM 1702 C CA . MET A 1 214 ? 8.524 6.743 -13.953 1.00 90.81 214 MET A CA 1
ATOM 1703 C C . MET A 1 214 ? 7.700 5.891 -14.931 1.00 90.81 214 MET A C 1
ATOM 1705 O O . MET A 1 214 ? 7.583 6.235 -16.106 1.00 90.81 214 MET A O 1
ATOM 1709 N N . ALA A 1 215 ? 7.095 4.797 -14.465 1.00 90.12 215 ALA A N 1
ATOM 1710 C CA . ALA A 1 215 ? 6.245 3.936 -15.282 1.00 90.12 215 ALA A CA 1
ATOM 1711 C C . ALA A 1 215 ? 4.884 4.581 -15.593 1.00 90.12 215 ALA A C 1
ATOM 1713 O O . ALA A 1 215 ? 4.395 4.434 -16.716 1.00 90.12 215 ALA A O 1
ATOM 1714 N N . GLY A 1 216 ? 4.296 5.296 -14.629 1.00 84.56 216 GLY A N 1
ATOM 1715 C CA . GLY A 1 216 ? 3.024 6.015 -14.758 1.00 84.56 216 GLY A CA 1
ATOM 1716 C C . GLY A 1 216 ? 3.148 7.351 -15.492 1.00 84.56 216 GLY A C 1
ATOM 1717 O O . GLY A 1 216 ? 2.169 7.840 -16.053 1.00 84.56 216 GLY A O 1
ATOM 1718 N N . SER A 1 217 ? 4.359 7.919 -15.572 1.00 84.62 217 SER A N 1
ATOM 1719 C CA . SER A 1 217 ? 4.647 9.072 -16.426 1.00 84.62 217 SER A CA 1
ATOM 1720 C C . SER A 1 217 ? 4.298 8.703 -17.864 1.00 84.62 217 SER A C 1
ATOM 1722 O O . SER A 1 217 ? 5.032 7.970 -18.532 1.00 84.62 217 SER A O 1
ATOM 1724 N N . ARG A 1 218 ? 3.132 9.162 -18.335 1.00 67.62 218 ARG A N 1
ATOM 1725 C CA . ARG A 1 218 ? 2.718 9.015 -19.728 1.00 67.62 218 ARG A CA 1
ATOM 1726 C C . ARG A 1 218 ? 3.798 9.678 -20.560 1.00 67.62 218 ARG A C 1
ATOM 1728 O O . ARG A 1 218 ? 3.907 10.900 -20.583 1.00 67.62 218 ARG A O 1
ATOM 1735 N N . SER A 1 219 ? 4.638 8.862 -21.188 1.00 57.78 219 SER A N 1
ATOM 1736 C CA . SER A 1 219 ? 5.581 9.351 -22.176 1.00 57.78 219 SER A CA 1
ATOM 1737 C C . SER A 1 219 ? 4.744 10.057 -23.237 1.00 57.78 219 SER A C 1
ATOM 1739 O O . SER A 1 219 ? 4.044 9.398 -24.001 1.00 57.78 219 SER A O 1
ATOM 1741 N N . LEU A 1 220 ? 4.807 11.391 -23.261 1.00 52.34 220 LEU A N 1
ATOM 1742 C CA . LEU A 1 220 ? 4.189 12.297 -24.243 1.00 52.34 220 LEU A CA 1
ATOM 1743 C C . LEU A 1 220 ? 4.655 12.026 -25.695 1.00 52.34 220 LEU A C 1
ATOM 1745 O O . LEU A 1 220 ? 4.456 12.850 -26.577 1.00 52.34 220 LEU A O 1
ATOM 1749 N N . VAL A 1 221 ? 5.338 10.903 -25.937 1.00 49.97 221 VAL A N 1
ATOM 1750 C CA . VAL A 1 221 ? 6.122 10.596 -27.137 1.00 49.97 221 VAL A CA 1
ATOM 1751 C C . VAL A 1 221 ? 5.688 9.274 -27.788 1.00 49.97 221 VAL A C 1
ATOM 1753 O O . VAL A 1 221 ? 6.303 8.829 -28.753 1.00 49.97 221 VAL A O 1
ATOM 1756 N N . CYS A 1 222 ? 4.632 8.612 -27.304 1.00 46.53 222 CYS A N 1
ATOM 1757 C CA . CYS A 1 222 ? 3.890 7.707 -28.185 1.00 46.53 222 CYS A CA 1
ATOM 1758 C C . CYS A 1 222 ? 2.851 8.554 -28.908 1.00 46.53 222 CYS A C 1
ATOM 1760 O O . CYS A 1 222 ? 1.920 9.038 -28.278 1.00 46.53 222 CYS A O 1
ATOM 1762 N N . SER A 1 223 ? 3.068 8.771 -30.203 1.00 50.09 223 SER A N 1
ATOM 1763 C CA . SER A 1 223 ? 2.128 9.417 -31.114 1.00 50.09 223 SER A CA 1
ATOM 1764 C C . SER A 1 223 ? 0.716 8.869 -30.891 1.00 50.09 223 SER A C 1
ATOM 1766 O O . SER A 1 223 ? 0.487 7.673 -31.057 1.00 50.09 223 SER A O 1
ATOM 1768 N N . ASP A 1 224 ? -0.196 9.761 -30.499 1.00 48.75 224 ASP A N 1
ATOM 1769 C CA . ASP A 1 224 ? -1.599 9.509 -30.125 1.00 48.75 224 ASP A CA 1
ATOM 1770 C C . ASP A 1 224 ? -2.443 8.821 -31.219 1.00 48.75 224 ASP A C 1
ATOM 1772 O O . ASP A 1 224 ? -3.603 8.489 -30.984 1.00 48.75 224 ASP A O 1
ATOM 1776 N N . GLU A 1 225 ? -1.902 8.598 -32.418 1.00 57.31 225 GLU A N 1
ATOM 1777 C CA . GLU A 1 225 ? -2.695 8.189 -33.580 1.00 57.31 225 GLU A CA 1
ATOM 1778 C C . GLU A 1 225 ? -3.133 6.714 -33.582 1.00 57.31 225 GLU A C 1
ATOM 1780 O O . GLU A 1 225 ? -4.123 6.404 -34.238 1.00 57.31 225 GLU A O 1
ATOM 1785 N N . ASP A 1 226 ? -2.511 5.820 -32.801 1.00 52.97 226 ASP A N 1
ATOM 1786 C CA . ASP A 1 226 ? -2.776 4.369 -32.921 1.00 52.97 226 ASP A CA 1
ATOM 1787 C C . ASP A 1 226 ? -3.469 3.704 -31.717 1.00 52.97 226 ASP A C 1
ATOM 1789 O O . ASP A 1 226 ? -3.783 2.514 -31.764 1.00 52.97 226 ASP A O 1
ATOM 1793 N N . LEU A 1 227 ? -3.760 4.435 -30.635 1.00 56.69 227 LEU A N 1
ATOM 1794 C CA . LEU A 1 227 ? -4.409 3.865 -29.444 1.00 56.69 227 LEU A CA 1
ATOM 1795 C C . LEU A 1 227 ? -5.683 4.619 -29.086 1.00 56.69 227 LEU A C 1
ATOM 1797 O O . LEU A 1 227 ? -5.857 5.117 -27.971 1.00 56.69 227 LEU A O 1
ATOM 1801 N N . VAL A 1 228 ? -6.642 4.610 -30.011 1.00 59.19 228 VAL A N 1
ATOM 1802 C CA . VAL A 1 228 ? -8.048 4.676 -29.607 1.00 59.19 228 VAL A CA 1
ATOM 1803 C C . VAL A 1 228 ? -8.323 3.382 -28.842 1.00 59.19 228 VAL A C 1
ATOM 1805 O O . VAL A 1 228 ? -8.755 2.378 -29.403 1.00 59.19 228 VAL A O 1
ATOM 1808 N N . LEU A 1 229 ? -8.000 3.381 -27.544 1.00 61.72 229 LEU A N 1
ATOM 1809 C CA . LEU A 1 229 ? -8.536 2.417 -26.596 1.00 61.72 229 LEU A CA 1
ATOM 1810 C C . LEU A 1 229 ? -10.038 2.641 -26.620 1.00 61.72 229 LEU A C 1
ATOM 1812 O O . LEU A 1 229 ? -10.563 3.506 -25.914 1.00 61.72 229 LEU A O 1
ATOM 1816 N N . ASP A 1 230 ? -10.696 1.903 -27.505 1.00 61.31 230 ASP A N 1
ATOM 1817 C CA . ASP A 1 230 ? -12.134 1.855 -27.615 1.00 61.31 230 ASP A CA 1
ATOM 1818 C C . ASP A 1 230 ? -12.605 1.359 -26.250 1.00 61.31 230 ASP A C 1
ATOM 1820 O O . ASP A 1 230 ? -12.504 0.174 -25.917 1.00 61.31 230 ASP A O 1
ATOM 1824 N N . ASN A 1 231 ? -12.973 2.304 -25.379 1.00 63.75 231 ASN A N 1
ATOM 1825 C CA . ASN A 1 231 ? -13.513 2.026 -24.058 1.00 63.75 231 ASN A CA 1
ATOM 1826 C C . ASN A 1 231 ? -14.918 1.490 -24.309 1.00 63.75 231 ASN A C 1
ATOM 1828 O O . ASN A 1 231 ? -15.911 2.186 -24.085 1.00 63.75 231 ASN A O 1
ATOM 1832 N N . ALA A 1 232 ? -14.990 0.275 -24.851 1.00 67.56 232 ALA A N 1
ATOM 1833 C CA . ALA A 1 232 ? -16.208 -0.478 -24.991 1.00 67.56 232 ALA A CA 1
ATOM 1834 C C . ALA A 1 232 ? -16.785 -0.561 -23.583 1.00 67.56 232 ALA A C 1
ATOM 1836 O O . ALA A 1 232 ? -16.270 -1.284 -22.728 1.00 67.56 232 ALA A O 1
ATOM 1837 N N . ARG A 1 233 ? -17.787 0.284 -23.316 1.00 71.31 233 ARG A N 1
ATOM 1838 C CA . ARG A 1 233 ? -18.457 0.329 -22.024 1.00 71.31 233 ARG A CA 1
ATOM 1839 C C . ARG A 1 233 ? -18.927 -1.081 -21.736 1.00 71.31 233 ARG A C 1
ATOM 1841 O O . ARG A 1 233 ? -19.714 -1.637 -22.505 1.00 71.31 233 ARG A O 1
ATOM 1848 N N . VAL A 1 234 ? -18.402 -1.658 -20.660 1.00 79.62 234 VAL A N 1
ATOM 1849 C CA . VAL A 1 234 ? -18.809 -2.987 -20.234 1.00 79.62 234 VAL A CA 1
ATOM 1850 C C . VAL A 1 234 ? -20.290 -2.892 -19.903 1.00 79.62 234 VAL A C 1
ATOM 1852 O O . VAL A 1 234 ? -20.708 -2.060 -19.097 1.00 79.62 234 VAL A O 1
ATOM 1855 N N . ASP A 1 235 ? -21.096 -3.718 -20.561 1.00 83.19 235 ASP A N 1
ATOM 1856 C CA . ASP A 1 235 ? -22.506 -3.838 -20.231 1.00 83.19 235 ASP A CA 1
ATOM 1857 C C . ASP A 1 235 ? -22.614 -4.343 -18.787 1.00 83.19 235 ASP A C 1
ATOM 1859 O O . ASP A 1 235 ? -22.353 -5.514 -18.502 1.00 83.19 235 ASP A O 1
ATOM 1863 N N . HIS A 1 236 ? -22.960 -3.448 -17.859 1.00 80.25 236 HIS A N 1
ATOM 1864 C CA . HIS A 1 236 ? -23.022 -3.762 -16.433 1.00 80.25 236 HIS A CA 1
ATOM 1865 C C . HIS A 1 236 ? -24.024 -4.881 -16.112 1.00 80.25 236 HIS A C 1
ATOM 1867 O O . HIS A 1 236 ? -23.927 -5.483 -15.044 1.00 80.25 236 HIS A O 1
ATOM 1873 N N . ALA A 1 237 ? -24.948 -5.205 -17.025 1.00 84.88 237 ALA A N 1
ATOM 1874 C CA . ALA A 1 237 ? -25.841 -6.351 -16.881 1.00 84.88 237 ALA A CA 1
ATOM 1875 C C . ALA A 1 237 ? -25.112 -7.707 -16.962 1.00 84.88 237 ALA A C 1
ATOM 1877 O O . ALA A 1 237 ? -25.653 -8.714 -16.509 1.00 84.88 237 ALA A O 1
ATOM 1878 N N . LYS A 1 238 ? -23.893 -7.745 -17.518 1.00 86.50 238 LYS A N 1
ATOM 1879 C CA . LYS A 1 238 ? -23.090 -8.966 -17.699 1.00 86.50 238 LYS A CA 1
ATOM 1880 C C . LYS A 1 238 ? -21.995 -9.156 -16.648 1.00 86.50 238 LYS A C 1
ATOM 1882 O O . LYS A 1 238 ? -21.239 -10.119 -16.746 1.00 86.50 238 LYS A O 1
ATOM 1887 N N . LEU A 1 239 ? -21.898 -8.263 -15.662 1.00 86.75 239 LEU A N 1
ATOM 1888 C CA . LEU A 1 239 ? -20.900 -8.379 -14.601 1.00 86.75 239 LEU A CA 1
ATOM 1889 C C . LEU A 1 239 ? -21.129 -9.650 -13.778 1.00 86.75 239 LEU A C 1
ATOM 1891 O O . LEU A 1 239 ? -22.252 -9.984 -13.391 1.00 86.75 239 LEU A O 1
ATOM 1895 N N . THR A 1 240 ? -20.040 -10.345 -13.479 1.00 89.62 240 THR A N 1
ATOM 1896 C CA . THR A 1 240 ? -20.050 -11.510 -12.595 1.00 89.62 240 THR A CA 1
ATOM 1897 C C . THR A 1 240 ? -20.361 -11.091 -11.154 1.00 89.62 240 THR A C 1
ATOM 1899 O O . THR A 1 240 ? -20.130 -9.951 -10.739 1.00 89.62 240 THR A O 1
ATOM 1902 N N . GLY A 1 241 ? -20.863 -12.028 -10.342 1.00 92.94 241 GLY A N 1
ATOM 1903 C CA . GLY A 1 241 ? -21.159 -11.761 -8.928 1.00 92.94 241 GLY A CA 1
ATOM 1904 C C . GLY A 1 241 ? -19.942 -11.263 -8.135 1.00 92.94 241 GLY A C 1
ATOM 1905 O O . GLY A 1 241 ? -20.088 -10.397 -7.273 1.00 92.94 241 GLY A O 1
ATOM 1906 N N . SER A 1 242 ? -18.741 -11.749 -8.466 1.00 90.69 242 SER A N 1
ATOM 1907 C CA . SER A 1 242 ? -17.476 -11.306 -7.866 1.00 90.69 242 SER A CA 1
ATOM 1908 C C . SER A 1 242 ? -17.135 -9.855 -8.201 1.00 90.69 242 SER A C 1
ATOM 1910 O O . SER A 1 242 ? -16.694 -9.119 -7.324 1.00 90.69 242 SER A O 1
ATOM 1912 N N . GLU A 1 243 ? -17.379 -9.410 -9.434 1.00 89.56 243 GLU A N 1
ATOM 1913 C CA . GLU A 1 243 ? -17.098 -8.029 -9.853 1.00 89.56 243 GLU A CA 1
ATOM 1914 C C . GLU A 1 243 ? -18.077 -7.042 -9.223 1.00 89.56 243 GLU A C 1
ATOM 1916 O O . GLU A 1 243 ? -17.681 -5.980 -8.745 1.00 89.56 243 GLU A O 1
ATOM 1921 N N . LEU A 1 244 ? -19.358 -7.418 -9.158 1.00 92.06 244 LEU A N 1
ATOM 1922 C CA . LEU A 1 244 ? -20.373 -6.645 -8.444 1.00 92.06 244 LEU A CA 1
ATOM 1923 C C . LEU A 1 244 ? -20.032 -6.513 -6.961 1.00 92.06 244 LEU A C 1
ATOM 1925 O O . LEU A 1 244 ? -20.224 -5.441 -6.386 1.00 92.06 244 LEU A O 1
ATOM 1929 N N . TRP A 1 245 ? -19.537 -7.586 -6.341 1.00 94.81 245 TRP A N 1
ATOM 1930 C CA . TRP A 1 245 ? -19.074 -7.544 -4.960 1.00 94.81 245 TRP A CA 1
ATOM 1931 C C . TRP A 1 245 ? -17.865 -6.618 -4.808 1.00 94.81 245 TRP A C 1
ATOM 1933 O O . TRP A 1 245 ? -17.915 -5.720 -3.976 1.00 94.81 245 TRP A O 1
ATOM 1943 N N . PHE A 1 246 ? -16.842 -6.753 -5.656 1.00 94.12 246 PHE A N 1
ATOM 1944 C CA . PHE A 1 246 ? -15.649 -5.902 -5.621 1.00 94.12 246 PHE A CA 1
ATOM 1945 C C . PHE A 1 246 ? -15.993 -4.414 -5.770 1.00 94.12 246 PHE A C 1
ATOM 1947 O O . PHE A 1 246 ? -15.584 -3.591 -4.950 1.00 94.12 246 PHE A O 1
ATOM 1954 N N . ARG A 1 247 ? -16.838 -4.069 -6.751 1.00 94.94 247 ARG A N 1
ATOM 1955 C CA . ARG A 1 247 ? -17.316 -2.695 -6.952 1.00 94.94 247 ARG A CA 1
ATOM 1956 C C . ARG A 1 247 ? -18.070 -2.179 -5.724 1.00 94.94 247 ARG A C 1
ATOM 1958 O O . ARG A 1 247 ? -17.822 -1.058 -5.288 1.00 94.94 247 ARG A O 1
ATOM 1965 N N . LYS A 1 248 ? -18.962 -2.995 -5.145 1.00 95.75 248 LYS A N 1
ATOM 1966 C CA . LYS A 1 248 ? -19.694 -2.641 -3.917 1.00 95.75 248 LYS A CA 1
ATOM 1967 C C . LYS A 1 248 ? -18.747 -2.399 -2.744 1.00 95.75 248 LYS A C 1
ATOM 1969 O O . LYS A 1 248 ? -18.931 -1.405 -2.046 1.00 95.75 248 LYS A O 1
ATOM 1974 N N . SER A 1 249 ? -17.742 -3.255 -2.566 1.00 96.31 249 SER A N 1
ATOM 1975 C CA . SER A 1 249 ? -16.733 -3.125 -1.512 1.00 96.31 249 SER A CA 1
ATOM 1976 C C . SER A 1 249 ? -15.974 -1.802 -1.624 1.00 96.31 249 SER A C 1
ATOM 1978 O O . SER A 1 249 ? -15.943 -1.053 -0.654 1.00 96.31 249 SER A O 1
ATOM 1980 N N . LEU A 1 250 ? -15.487 -1.435 -2.816 1.00 96.38 250 LEU A N 1
ATOM 1981 C CA . LEU A 1 250 ? -14.814 -0.144 -3.023 1.00 96.38 250 LEU A CA 1
ATOM 1982 C C . LEU A 1 250 ? -15.741 1.053 -2.768 1.00 96.38 250 LEU A C 1
ATOM 1984 O O . LEU A 1 250 ? -15.339 2.030 -2.142 1.00 96.38 250 LEU A O 1
ATOM 1988 N N . THR A 1 251 ? -17.005 0.986 -3.201 1.00 96.62 251 THR A N 1
ATOM 1989 C CA . THR A 1 251 ? -17.972 2.074 -2.948 1.00 96.62 251 THR A CA 1
ATOM 1990 C C . THR A 1 251 ? -18.409 2.198 -1.488 1.00 96.62 251 THR A C 1
ATOM 1992 O O . THR A 1 251 ? -18.973 3.227 -1.114 1.00 96.62 251 THR A O 1
ATOM 1995 N N . ALA A 1 252 ? -18.184 1.169 -0.666 1.00 97.00 252 ALA A N 1
ATOM 1996 C CA . ALA A 1 252 ? -18.494 1.204 0.760 1.00 97.00 252 ALA A CA 1
ATOM 1997 C C . ALA A 1 252 ? -17.448 1.988 1.573 1.00 97.00 252 ALA A C 1
ATOM 1999 O O . ALA A 1 252 ? -17.739 2.396 2.699 1.00 97.00 252 ALA A O 1
ATOM 2000 N N . ILE A 1 253 ? -16.260 2.234 1.008 1.00 97.44 253 ILE A N 1
ATOM 2001 C CA . ILE A 1 253 ? -15.188 2.994 1.652 1.00 97.44 253 ILE A CA 1
ATOM 2002 C C . ILE A 1 253 ? -15.592 4.472 1.736 1.00 97.44 253 ILE A C 1
ATOM 2004 O O . ILE A 1 253 ? -15.910 5.117 0.734 1.00 97.44 253 ILE A O 1
ATOM 2008 N N . ASN A 1 254 ? -15.591 5.028 2.951 1.00 97.75 254 ASN A N 1
ATOM 2009 C CA . ASN A 1 254 ? -16.119 6.370 3.201 1.00 97.75 254 ASN A CA 1
ATOM 2010 C C . ASN A 1 254 ? -15.280 7.471 2.543 1.00 97.75 254 ASN A C 1
ATOM 2012 O O . ASN A 1 254 ? -15.855 8.429 2.025 1.00 97.75 254 ASN A O 1
ATOM 2016 N N . SER A 1 255 ? -13.955 7.333 2.545 1.00 97.62 255 SER A N 1
ATOM 2017 C CA . SER A 1 255 ? -13.030 8.280 1.911 1.00 97.62 255 SER A CA 1
ATOM 2018 C C . SER A 1 255 ? -13.141 8.319 0.382 1.00 97.62 255 SER A C 1
ATOM 2020 O O . SER A 1 255 ? -12.846 9.341 -0.231 1.00 97.62 255 SER A O 1
ATOM 2022 N N . LEU A 1 256 ? -13.672 7.262 -0.241 1.00 97.62 256 LEU A N 1
ATOM 2023 C CA . LEU A 1 256 ? -13.897 7.184 -1.688 1.00 97.62 256 LEU A CA 1
ATOM 2024 C C . LEU A 1 256 ? -15.276 7.715 -2.126 1.00 97.62 256 LEU A C 1
ATOM 2026 O O . LEU A 1 256 ? -15.651 7.595 -3.299 1.00 97.62 256 LEU A O 1
ATOM 2030 N N . LYS A 1 257 ? -16.050 8.343 -1.225 1.00 96.31 257 LYS A N 1
ATOM 2031 C CA . LYS A 1 257 ? -17.321 9.006 -1.568 1.00 96.31 257 LYS A CA 1
ATOM 2032 C C . LYS A 1 257 ? -17.073 10.156 -2.549 1.00 96.31 257 LYS A C 1
ATOM 2034 O O . LYS A 1 257 ? -16.631 11.232 -2.172 1.00 96.31 257 LYS A O 1
ATOM 2039 N N . GLY A 1 258 ? -17.384 9.919 -3.822 1.00 95.69 258 GLY A N 1
ATOM 2040 C CA . GLY A 1 258 ? -17.143 10.861 -4.926 1.00 95.69 258 GLY A CA 1
ATOM 2041 C C . GLY A 1 258 ? -16.201 10.316 -6.002 1.00 95.69 258 GLY A C 1
ATOM 2042 O O . GLY A 1 258 ? -16.224 10.796 -7.131 1.00 95.69 258 GLY A O 1
ATOM 2043 N N . ALA A 1 259 ? -15.470 9.236 -5.715 1.00 97.25 259 ALA A N 1
ATOM 2044 C CA . ALA A 1 259 ? -14.566 8.572 -6.655 1.00 97.25 259 ALA A CA 1
ATOM 2045 C C . ALA A 1 259 ? -15.272 7.566 -7.585 1.00 97.25 259 ALA A C 1
ATOM 2047 O O . ALA A 1 259 ? -14.616 6.722 -8.192 1.00 97.25 259 ALA A O 1
ATOM 2048 N N . LYS A 1 260 ? -16.607 7.631 -7.717 1.00 96.12 260 LYS A N 1
ATOM 2049 C CA . LYS A 1 260 ? -17.402 6.623 -8.446 1.00 96.12 260 LYS A CA 1
ATOM 2050 C C . LYS A 1 260 ? -16.868 6.369 -9.859 1.00 96.12 260 LYS A C 1
ATOM 2052 O O . LYS A 1 260 ? -16.720 5.221 -10.248 1.00 96.12 260 LYS A O 1
ATOM 2057 N N . LYS A 1 261 ? -16.521 7.434 -10.588 1.00 95.56 261 LYS A N 1
ATOM 2058 C CA . LYS A 1 261 ? -15.960 7.327 -11.940 1.00 95.56 261 LYS A CA 1
ATOM 2059 C C . LYS A 1 261 ? -14.647 6.535 -11.966 1.00 95.56 261 LYS A C 1
ATOM 2061 O O . LYS A 1 261 ? -14.493 5.676 -12.818 1.00 95.56 261 LYS A O 1
ATOM 2066 N N . LEU A 1 262 ? -13.733 6.792 -11.027 1.00 96.00 262 LEU A N 1
ATOM 2067 C CA . LEU A 1 262 ? -12.451 6.082 -10.940 1.00 96.00 262 LEU A CA 1
ATOM 2068 C C . LEU A 1 262 ? -12.647 4.604 -10.586 1.00 96.00 262 LEU A C 1
ATOM 2070 O O . LEU A 1 262 ? -11.963 3.748 -11.136 1.00 96.00 262 LEU A O 1
ATOM 2074 N N . ILE A 1 263 ? -13.599 4.306 -9.696 1.00 96.19 263 ILE A N 1
ATOM 2075 C CA . ILE A 1 263 ? -13.965 2.931 -9.334 1.00 96.19 263 ILE A CA 1
ATOM 2076 C C . ILE A 1 263 ? -14.555 2.195 -10.545 1.00 96.19 263 ILE A C 1
ATOM 2078 O O . ILE A 1 263 ? -14.166 1.059 -10.816 1.00 96.19 263 ILE A O 1
ATOM 2082 N N . ASP A 1 264 ? -15.472 2.833 -11.278 1.00 93.81 264 ASP A N 1
ATOM 2083 C CA . ASP A 1 264 ? -16.068 2.267 -12.492 1.00 93.81 264 ASP A CA 1
ATOM 2084 C C . ASP A 1 264 ? -14.983 2.033 -13.562 1.00 93.81 264 ASP A C 1
ATOM 2086 O O . ASP A 1 264 ? -14.861 0.913 -14.059 1.00 93.81 264 ASP A O 1
ATOM 2090 N N . ASP A 1 265 ? -14.116 3.023 -13.815 1.00 92.94 265 ASP A N 1
ATOM 2091 C CA . ASP A 1 265 ? -12.987 2.922 -14.750 1.00 92.94 265 ASP A CA 1
ATOM 2092 C C . ASP A 1 265 ? -12.008 1.800 -14.352 1.00 92.94 265 ASP A C 1
ATOM 2094 O O . ASP A 1 265 ? -11.516 1.075 -15.222 1.00 92.94 265 ASP A O 1
ATOM 2098 N N . LEU A 1 266 ? -11.727 1.624 -13.053 1.00 94.31 266 LEU A N 1
ATOM 2099 C CA . LEU A 1 266 ? -10.865 0.554 -12.538 1.00 94.31 266 LEU A CA 1
ATOM 2100 C C . LEU A 1 266 ? -11.486 -0.817 -12.802 1.00 94.31 266 LEU A C 1
ATOM 2102 O O . LEU A 1 266 ? -10.803 -1.713 -13.302 1.00 94.31 266 LEU A O 1
ATOM 2106 N N . CYS A 1 267 ? -12.769 -0.980 -12.479 1.00 92.62 267 CYS A N 1
ATOM 2107 C CA . CYS A 1 267 ? -13.493 -2.232 -12.681 1.00 92.62 267 CYS A CA 1
ATOM 2108 C C . CYS A 1 267 ? -13.570 -2.594 -14.170 1.00 92.62 267 CYS A C 1
ATOM 2110 O O . CYS A 1 267 ? -13.251 -3.721 -14.546 1.00 92.62 267 CYS A O 1
ATOM 2112 N N . ASP A 1 268 ? -13.945 -1.634 -15.016 1.00 90.56 268 ASP A N 1
ATOM 2113 C CA . ASP A 1 268 ? -14.110 -1.846 -16.453 1.00 90.56 268 ASP A CA 1
ATOM 2114 C C . ASP A 1 268 ? -12.755 -2.149 -17.114 1.00 90.56 268 ASP A C 1
ATOM 2116 O O . ASP A 1 268 ? -12.634 -3.089 -17.904 1.00 90.56 268 ASP A O 1
ATOM 2120 N N . THR A 1 269 ? -11.698 -1.417 -16.730 1.00 90.06 269 THR A N 1
ATOM 2121 C CA . THR A 1 269 ? -10.341 -1.688 -17.224 1.00 90.06 269 THR A CA 1
ATOM 2122 C C . THR A 1 269 ? -9.874 -3.073 -16.772 1.00 90.06 269 THR A C 1
ATOM 2124 O O . THR A 1 269 ? -9.378 -3.832 -17.602 1.00 90.06 269 THR A O 1
ATOM 2127 N N . SER A 1 270 ? -10.090 -3.448 -15.507 1.00 89.62 270 SER A N 1
ATOM 2128 C CA . SER A 1 270 ? -9.695 -4.761 -14.974 1.00 89.62 270 SER A CA 1
ATOM 2129 C C . SER A 1 270 ? -10.396 -5.917 -15.689 1.00 89.62 270 SER A C 1
ATOM 2131 O O . SER A 1 270 ? -9.739 -6.887 -16.055 1.00 89.62 270 SER A O 1
ATOM 2133 N N . HIS A 1 271 ? -11.698 -5.789 -15.967 1.00 86.44 271 HIS A N 1
ATOM 2134 C CA . HIS A 1 271 ? -12.453 -6.781 -16.739 1.00 86.44 271 HIS A CA 1
ATOM 2135 C C . HIS A 1 271 ? -11.907 -6.920 -18.166 1.00 86.44 271 HIS A C 1
ATOM 2137 O O . HIS A 1 271 ? -11.729 -8.018 -18.694 1.00 86.44 271 HIS A O 1
ATOM 2143 N N . SER A 1 272 ? -11.576 -5.786 -18.786 1.00 85.19 272 SER A N 1
ATOM 2144 C CA . SER A 1 272 ? -11.057 -5.773 -20.149 1.00 85.19 272 SER A CA 1
ATOM 2145 C C . SER A 1 272 ? -9.661 -6.398 -20.271 1.00 85.19 272 SER A C 1
ATOM 2147 O O . SER A 1 272 ? -9.317 -6.861 -21.355 1.00 85.19 272 SER A O 1
ATOM 2149 N N . ILE A 1 273 ? -8.848 -6.484 -19.207 1.0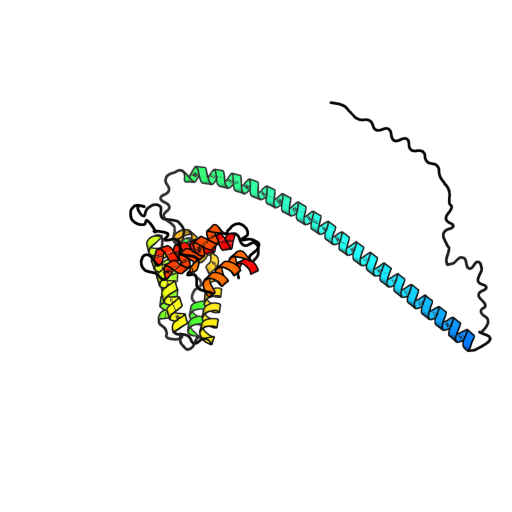0 82.69 273 ILE A N 1
ATOM 2150 C CA . ILE A 1 273 ? -7.512 -7.121 -19.273 1.00 82.69 273 ILE A CA 1
ATOM 2151 C C . ILE A 1 273 ? -7.604 -8.559 -19.811 1.00 82.69 273 ILE A C 1
ATOM 2153 O O . ILE A 1 273 ? -6.715 -9.001 -20.538 1.00 82.69 273 ILE A O 1
ATOM 2157 N N . SER A 1 274 ? -8.696 -9.268 -19.519 1.00 68.56 274 SER A N 1
ATOM 2158 C CA . SER A 1 274 ? -8.917 -10.653 -19.949 1.00 68.56 274 SER A CA 1
ATOM 2159 C C . SER A 1 274 ? -9.299 -10.806 -21.429 1.00 68.56 274 SER A C 1
ATOM 2161 O O . SER A 1 274 ? -9.275 -11.919 -21.951 1.00 68.56 274 SER A O 1
ATOM 2163 N N . ILE A 1 275 ? -9.644 -9.715 -22.121 1.00 59.28 275 ILE A N 1
ATOM 2164 C CA . ILE A 1 275 ? -10.239 -9.727 -23.462 1.00 59.28 275 ILE A CA 1
ATOM 2165 C C . ILE A 1 275 ? -9.296 -9.000 -24.435 1.00 59.28 275 ILE A C 1
ATOM 2167 O O . ILE A 1 275 ? -9.490 -7.821 -24.710 1.00 59.28 275 ILE A O 1
ATOM 2171 N N . GLY A 1 276 ? -8.252 -9.708 -24.890 1.00 60.62 276 GLY A N 1
ATOM 2172 C CA . GLY A 1 276 ? -7.429 -9.476 -26.098 1.00 60.62 276 GLY A CA 1
ATOM 2173 C C . GLY A 1 276 ? -6.973 -8.049 -26.480 1.00 60.62 276 GLY A C 1
ATOM 2174 O O . GLY A 1 276 ? -7.779 -7.154 -26.695 1.00 60.62 276 GLY A O 1
ATOM 2175 N N . GLY A 1 277 ? -5.663 -7.890 -26.721 1.00 62.81 277 GLY A N 1
ATOM 2176 C CA . GLY A 1 277 ? -5.045 -6.691 -27.319 1.00 62.81 277 GLY A CA 1
ATOM 2177 C C . GLY A 1 277 ? -4.781 -5.564 -26.309 1.00 62.81 277 GLY A C 1
ATOM 2178 O O . GLY A 1 277 ? -5.707 -5.033 -25.709 1.00 62.81 277 GLY A O 1
ATOM 2179 N N . CYS A 1 278 ? -3.507 -5.210 -26.104 1.00 74.94 278 CYS A N 1
ATOM 2180 C CA . CYS A 1 278 ? -3.031 -4.204 -25.132 1.00 74.94 278 CYS A CA 1
ATOM 2181 C C . CYS A 1 278 ? -3.213 -4.544 -23.636 1.00 74.94 278 CYS A C 1
ATOM 2183 O O . CYS A 1 278 ? -3.440 -3.660 -22.810 1.00 74.94 278 CYS A O 1
ATOM 2185 N N . ALA A 1 279 ? -3.041 -5.814 -23.245 1.00 82.19 279 ALA A N 1
ATOM 2186 C CA . ALA A 1 279 ? -3.030 -6.214 -21.828 1.00 82.19 279 ALA A CA 1
ATOM 2187 C C . ALA A 1 279 ? -1.988 -5.439 -20.992 1.00 82.19 279 ALA A C 1
ATOM 2189 O O . ALA A 1 279 ? -2.242 -5.123 -19.833 1.00 82.19 279 ALA A O 1
ATOM 2190 N N . GLU A 1 280 ? -0.846 -5.088 -21.594 1.00 83.88 280 GLU A N 1
ATOM 2191 C CA . GLU A 1 280 ? 0.201 -4.268 -20.973 1.00 83.88 280 GLU A CA 1
ATOM 2192 C C . GLU A 1 280 ? -0.319 -2.889 -20.550 1.00 83.88 280 GLU A C 1
ATOM 2194 O O . GLU A 1 280 ? -0.259 -2.526 -19.377 1.00 83.88 280 GLU A O 1
ATOM 2199 N N . GLU A 1 281 ? -0.869 -2.126 -21.490 1.00 85.31 281 GLU A N 1
ATOM 2200 C CA . GLU A 1 281 ? -1.354 -0.767 -21.234 1.00 85.31 281 GLU A CA 1
ATOM 2201 C C . GLU A 1 281 ? -2.527 -0.760 -20.262 1.00 85.31 281 GLU A C 1
ATOM 2203 O O . GLU A 1 281 ? -2.597 0.095 -19.378 1.00 85.31 281 GLU A O 1
ATOM 2208 N N . ARG A 1 282 ? -3.423 -1.747 -20.380 1.00 88.06 282 ARG A N 1
ATOM 2209 C CA . ARG A 1 282 ? -4.543 -1.921 -19.452 1.00 88.06 282 ARG A CA 1
ATOM 2210 C C . ARG A 1 282 ? -4.052 -2.239 -18.042 1.00 88.06 282 ARG A C 1
ATOM 2212 O O . ARG A 1 282 ? -4.586 -1.671 -17.094 1.00 88.06 282 ARG A O 1
ATOM 2219 N N . LEU A 1 283 ? -3.014 -3.067 -17.889 1.00 88.12 283 LEU A N 1
ATOM 2220 C CA . LEU A 1 283 ? -2.408 -3.330 -16.583 1.00 88.12 283 LEU A CA 1
ATOM 2221 C C . LEU A 1 283 ? -1.839 -2.049 -15.966 1.00 88.12 283 LEU A C 1
ATOM 2223 O O . LEU A 1 283 ? -2.116 -1.765 -14.803 1.00 88.12 283 LEU A O 1
ATOM 2227 N N . PHE A 1 284 ? -1.084 -1.254 -16.728 1.00 88.25 284 PHE A N 1
ATOM 2228 C CA . PHE A 1 284 ? -0.555 0.015 -16.219 1.00 88.25 284 PHE A CA 1
ATOM 2229 C C . PHE A 1 284 ? -1.669 1.006 -15.875 1.00 88.25 284 PHE A C 1
ATOM 2231 O O . PHE A 1 284 ? -1.614 1.627 -14.820 1.00 88.25 284 PHE A O 1
ATOM 2238 N N . LYS A 1 285 ? -2.735 1.074 -16.679 1.00 89.81 285 LYS A N 1
ATOM 2239 C CA . LYS A 1 285 ? -3.920 1.879 -16.360 1.00 89.81 285 LYS A CA 1
ATOM 2240 C C . LYS A 1 285 ? -4.601 1.415 -15.065 1.00 89.81 285 LYS A C 1
ATOM 2242 O O . LYS A 1 285 ? -5.007 2.255 -14.267 1.00 89.81 285 LYS A O 1
ATOM 2247 N N . VAL A 1 286 ? -4.702 0.105 -14.825 1.00 91.38 286 VAL A N 1
ATOM 2248 C CA . VAL A 1 286 ? -5.210 -0.446 -13.556 1.00 91.38 286 VAL A CA 1
ATOM 2249 C C . VAL A 1 286 ? -4.311 -0.056 -12.386 1.00 91.38 286 VAL A C 1
ATOM 2251 O O . VAL A 1 286 ? -4.824 0.357 -11.347 1.00 91.38 286 VAL A O 1
ATOM 2254 N N . LEU A 1 287 ? -2.987 -0.140 -12.543 1.00 88.44 287 LEU A N 1
ATOM 2255 C CA . LEU A 1 287 ? -2.038 0.283 -11.511 1.00 88.44 287 LEU A CA 1
ATOM 2256 C C . LEU A 1 287 ? -2.176 1.776 -11.193 1.00 88.44 287 LEU A C 1
ATOM 2258 O O . LEU A 1 287 ? -2.240 2.133 -10.018 1.00 88.44 287 LEU A O 1
ATOM 2262 N N . ASP A 1 288 ? -2.283 2.626 -12.213 1.00 89.25 288 ASP A N 1
ATOM 2263 C CA . ASP A 1 288 ? -2.468 4.070 -12.047 1.00 89.25 288 ASP A CA 1
ATOM 2264 C C . ASP A 1 288 ? -3.770 4.378 -11.295 1.00 89.25 288 ASP A C 1
ATOM 2266 O O . ASP A 1 288 ? -3.740 5.051 -10.266 1.00 89.25 288 ASP A O 1
ATOM 2270 N N . LEU A 1 289 ? -4.900 3.815 -11.741 1.00 93.00 289 LEU A N 1
ATOM 2271 C CA . LEU A 1 289 ? -6.205 3.994 -11.090 1.00 93.00 289 LEU A CA 1
ATOM 2272 C C . LEU A 1 289 ? -6.199 3.497 -9.639 1.00 93.00 289 LEU A C 1
ATOM 2274 O O . LEU A 1 289 ? -6.756 4.152 -8.759 1.00 93.00 289 LEU A O 1
ATOM 2278 N N . THR A 1 290 ? -5.539 2.366 -9.377 1.00 93.00 290 THR A N 1
ATOM 2279 C CA . THR A 1 290 ? -5.401 1.807 -8.025 1.00 93.00 290 THR A CA 1
ATOM 2280 C C . THR A 1 290 ? -4.582 2.733 -7.128 1.00 93.00 290 THR A C 1
ATOM 2282 O O . THR A 1 290 ? -4.974 2.978 -5.990 1.00 93.00 290 THR A O 1
ATOM 2285 N N . ASN A 1 291 ? -3.469 3.283 -7.625 1.00 88.06 291 ASN A N 1
ATOM 2286 C CA . ASN A 1 291 ? -2.651 4.229 -6.864 1.00 88.06 291 ASN A CA 1
ATOM 2287 C C . ASN A 1 291 ? -3.424 5.521 -6.571 1.00 88.06 291 ASN A C 1
ATOM 2289 O O . ASN A 1 291 ? -3.420 5.969 -5.429 1.00 88.06 291 ASN A O 1
ATOM 2293 N N . THR A 1 292 ? -4.150 6.066 -7.553 1.00 92.31 292 THR A N 1
ATOM 2294 C CA . THR A 1 292 ? -4.992 7.254 -7.347 1.00 92.31 292 THR A CA 1
ATOM 2295 C C . THR A 1 292 ? -6.065 7.006 -6.291 1.00 92.31 292 THR A C 1
ATOM 2297 O O . THR A 1 292 ? -6.234 7.818 -5.388 1.00 92.31 292 THR A O 1
ATOM 2300 N N . LEU A 1 293 ? -6.771 5.872 -6.352 1.00 95.50 293 LEU A N 1
ATOM 2301 C CA . LEU A 1 293 ? -7.764 5.525 -5.331 1.00 95.50 293 LEU A CA 1
ATOM 2302 C C . LEU A 1 293 ? -7.118 5.351 -3.952 1.00 95.50 293 LEU A C 1
ATOM 2304 O O . LEU A 1 293 ? -7.652 5.837 -2.961 1.00 95.50 293 LEU A O 1
ATOM 2308 N N . LYS A 1 294 ? -5.937 4.730 -3.884 1.00 93.19 294 LYS A N 1
ATOM 2309 C CA . LYS A 1 294 ? -5.194 4.559 -2.633 1.00 93.19 294 LYS A CA 1
ATOM 2310 C C . LYS A 1 294 ? -4.787 5.892 -1.998 1.00 93.19 294 LYS A C 1
ATOM 2312 O O . LYS A 1 294 ? -4.828 6.013 -0.777 1.00 93.19 294 LYS A O 1
ATOM 2317 N N . GLU A 1 295 ? -4.402 6.879 -2.804 1.00 92.19 295 GLU A N 1
ATOM 2318 C CA . GLU A 1 295 ? -4.081 8.237 -2.342 1.00 92.19 295 GLU A CA 1
ATOM 2319 C C . GLU A 1 295 ? -5.309 8.988 -1.806 1.00 92.19 295 GLU A C 1
ATOM 2321 O O . GLU A 1 295 ? -5.162 9.889 -0.983 1.00 92.19 295 GLU A O 1
ATOM 2326 N N . MET A 1 296 ? -6.520 8.602 -2.223 1.00 96.31 296 MET A N 1
ATOM 2327 C CA . MET A 1 296 ? -7.770 9.153 -1.690 1.00 96.31 296 MET A CA 1
ATOM 2328 C C . MET A 1 296 ? -8.184 8.528 -0.348 1.00 96.31 296 MET A C 1
ATOM 2330 O O . MET A 1 296 ? -8.988 9.127 0.368 1.00 96.31 296 MET A O 1
ATOM 2334 N N . CYS A 1 297 ? -7.656 7.352 0.011 1.00 96.50 297 CYS A N 1
ATOM 2335 C CA . CYS A 1 297 ? -7.951 6.704 1.289 1.00 96.50 297 CYS A CA 1
ATOM 2336 C C . CYS A 1 297 ? -7.333 7.474 2.465 1.00 96.50 297 CYS A C 1
ATOM 2338 O O . CYS A 1 297 ? -6.167 7.868 2.421 1.00 96.50 297 CYS A O 1
ATOM 2340 N N . GLN A 1 298 ? -8.097 7.644 3.548 1.00 95.19 298 GLN A N 1
ATOM 2341 C CA . GLN A 1 298 ? -7.680 8.447 4.706 1.00 95.19 298 GLN A CA 1
ATOM 2342 C C . GLN A 1 298 ? -7.001 7.617 5.796 1.00 95.19 298 GLN A C 1
ATOM 2344 O O . GLN A 1 298 ? -6.221 8.156 6.580 1.00 95.19 298 GLN A O 1
ATOM 2349 N N . THR A 1 299 ? -7.290 6.315 5.859 1.00 95.06 299 THR A N 1
ATOM 2350 C CA . THR A 1 299 ? -6.725 5.406 6.864 1.00 95.06 299 THR A CA 1
ATOM 2351 C C . THR A 1 299 ? -5.943 4.268 6.217 1.00 95.06 299 THR A C 1
ATOM 2353 O O . THR A 1 299 ? -6.161 3.907 5.060 1.00 95.06 299 THR A O 1
ATOM 2356 N N . GLU A 1 300 ? -5.013 3.679 6.971 1.00 89.00 300 GLU A N 1
ATOM 2357 C CA . GLU A 1 300 ? -4.241 2.525 6.504 1.00 89.00 300 GLU A CA 1
ATOM 2358 C C . GLU A 1 300 ? -5.139 1.290 6.314 1.00 89.00 300 GLU A C 1
ATOM 2360 O O . GLU A 1 300 ? -4.938 0.518 5.380 1.00 89.00 300 GLU A O 1
ATOM 2365 N N . GLU A 1 301 ? -6.162 1.123 7.156 1.00 91.44 301 GLU A N 1
ATOM 2366 C CA . GLU A 1 301 ? -7.185 0.087 7.007 1.00 91.44 301 GLU A CA 1
ATOM 2367 C C . GLU A 1 301 ? -7.953 0.216 5.688 1.00 91.44 301 GLU A C 1
ATOM 2369 O O . GLU A 1 301 ? -8.134 -0.786 5.001 1.00 91.44 301 GLU A O 1
ATOM 2374 N N . GLU A 1 302 ? -8.356 1.428 5.297 1.00 92.44 302 GLU A N 1
ATOM 2375 C CA . GLU A 1 302 ? -9.016 1.670 4.006 1.00 92.44 302 GLU A CA 1
ATOM 2376 C C . GLU A 1 302 ? -8.086 1.398 2.817 1.00 92.44 302 GLU A C 1
ATOM 2378 O O . GLU A 1 302 ? -8.553 1.011 1.755 1.00 92.44 302 GLU A O 1
ATOM 2383 N N . GLN A 1 303 ? -6.772 1.584 2.976 1.00 88.50 303 GLN A N 1
ATOM 2384 C CA . GLN A 1 303 ? -5.788 1.240 1.942 1.00 88.50 303 GLN A CA 1
ATOM 2385 C C . GLN A 1 303 ? -5.512 -0.266 1.833 1.00 88.50 303 GLN A C 1
ATOM 2387 O O . GLN A 1 303 ? -4.943 -0.704 0.830 1.00 88.50 303 GLN A O 1
ATOM 2392 N N . LYS A 1 304 ? -5.807 -1.034 2.890 1.00 84.19 304 LYS A N 1
ATOM 2393 C CA . LYS A 1 304 ? -5.636 -2.495 2.937 1.00 84.19 304 LYS A CA 1
ATOM 2394 C C . LYS A 1 304 ? -6.853 -3.247 2.394 1.00 84.19 304 LYS A C 1
ATOM 2396 O O . LYS A 1 304 ? -6.673 -4.380 1.951 1.00 84.19 304 LYS A O 1
ATOM 2401 N N . GLN A 1 305 ? -8.047 -2.660 2.506 1.00 83.25 305 GLN A N 1
ATOM 2402 C CA . GLN A 1 305 ? -9.298 -3.185 1.940 1.00 83.25 305 GLN A CA 1
ATOM 2403 C C . GLN A 1 305 ? -9.290 -3.143 0.412 1.00 83.25 305 GLN A C 1
ATOM 2405 O O . GLN A 1 305 ? -9.857 -4.093 -0.174 1.00 83.25 305 GLN A O 1
#

Radius of gyration: 36.93 Å; chains: 1; bounding box: 53×81×112 Å

Foldseek 3Di:
DDDDDDDDDDDDPPPPPVPVPPDPPPCPPDDPPPDDDPDPVRVVVVVVVVVVVVVVVVVVVVVVVVVVVVVVVVVVVVVVVVVVVVVVVVVVVVVVVVVVVVVVVVVVPVPDDPCQDAQQCVVPNDADQPVLLVQLLVAPLCVPPCLSVQLVVLVVCLSRDRDLVVNLVSVVSNVVSLVVSLVSDDPVVNVSNVVSVVVSCVRCVSSVVSSLCSNLPPPPPPPPPPDPVVLPQPPPVPDDPVLVVVLVVLCVQPLCVVVNVLSSLLSSLVVCCVPDDPVSVSVSSNVVSLVVSLVSHDDPVSNVD

pLDDT: mean 85.27, std 15.97, range [40.41, 98.5]